Protein AF-A0A6A2YI32-F1 (afdb_monomer)

Structure (mmCIF, N/CA/C/O backbone):
data_AF-A0A6A2YI32-F1
#
_entry.id   AF-A0A6A2YI32-F1
#
loop_
_atom_site.group_PDB
_atom_site.id
_atom_site.type_symbol
_atom_site.label_atom_id
_atom_site.label_alt_id
_atom_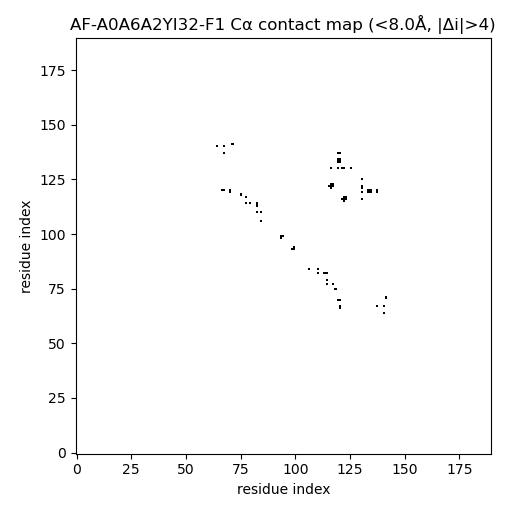site.label_comp_id
_atom_site.label_asym_id
_atom_site.label_entity_id
_atom_site.label_seq_id
_atom_site.pdbx_PDB_ins_code
_atom_site.Cartn_x
_atom_site.Cartn_y
_atom_site.Cartn_z
_atom_site.occupancy
_atom_site.B_iso_or_equiv
_atom_site.auth_seq_id
_atom_site.auth_comp_id
_atom_site.auth_asym_id
_atom_site.auth_atom_id
_atom_site.pdbx_PDB_model_num
ATOM 1 N N . MET A 1 1 ? 54.422 -16.683 -9.036 1.00 56.22 1 MET A N 1
ATOM 2 C CA . MET A 1 1 ? 55.099 -15.372 -9.139 1.00 56.22 1 MET A CA 1
ATOM 3 C C . MET A 1 1 ? 54.661 -14.543 -10.350 1.00 56.22 1 MET A C 1
ATOM 5 O O . MET A 1 1 ? 55.147 -13.435 -10.493 1.00 56.22 1 MET A O 1
ATOM 9 N N . GLU A 1 2 ? 53.727 -15.011 -11.189 1.00 58.84 2 GLU A N 1
ATOM 10 C CA . GLU A 1 2 ? 53.345 -14.298 -12.427 1.00 58.84 2 GLU A CA 1
ATOM 11 C C . GLU A 1 2 ? 51.944 -13.648 -12.371 1.00 58.84 2 GLU A C 1
ATOM 13 O O . GLU A 1 2 ? 51.594 -12.831 -13.210 1.00 58.84 2 GLU A O 1
ATOM 18 N N . VAL A 1 3 ? 51.151 -13.938 -11.332 1.00 54.75 3 VAL A N 1
ATOM 19 C CA . VAL A 1 3 ? 49.800 -13.368 -11.135 1.00 54.75 3 VAL A CA 1
ATOM 20 C C . VAL A 1 3 ? 49.768 -12.083 -10.296 1.00 54.75 3 VAL A C 1
ATOM 22 O O . VAL A 1 3 ? 48.735 -11.423 -10.246 1.00 54.75 3 VAL A O 1
ATOM 25 N N . GLU A 1 4 ? 50.882 -11.691 -9.668 1.00 57.25 4 GLU A N 1
ATOM 26 C CA . GLU A 1 4 ? 50.972 -10.426 -8.913 1.00 57.25 4 GLU A CA 1
ATOM 27 C C . GLU A 1 4 ? 51.363 -9.225 -9.783 1.00 57.25 4 GLU A C 1
ATOM 29 O O . GLU A 1 4 ? 50.924 -8.115 -9.500 1.00 57.25 4 GLU A O 1
ATOM 34 N N . GLN A 1 5 ? 52.084 -9.427 -10.891 1.00 53.62 5 GLN A N 1
ATOM 35 C CA . GLN A 1 5 ? 52.457 -8.319 -11.788 1.00 53.62 5 GLN A CA 1
ATOM 36 C C . GLN A 1 5 ? 51.296 -7.834 -12.672 1.00 53.62 5 GLN A C 1
ATOM 38 O O . GLN A 1 5 ? 51.286 -6.694 -13.125 1.00 53.62 5 GLN A O 1
ATOM 43 N N . LEU A 1 6 ? 50.271 -8.667 -12.876 1.00 55.28 6 LEU A N 1
ATOM 44 C CA . LEU A 1 6 ? 49.073 -8.298 -13.637 1.00 55.28 6 LEU A CA 1
ATOM 45 C C . LEU A 1 6 ? 48.063 -7.466 -12.834 1.00 55.28 6 LEU A C 1
ATOM 47 O O . LEU A 1 6 ? 47.145 -6.917 -13.433 1.00 55.28 6 LEU A O 1
ATOM 51 N N . LYS A 1 7 ? 48.223 -7.348 -11.507 1.00 57.25 7 LYS A N 1
ATOM 52 C CA . LYS A 1 7 ? 47.389 -6.459 -10.681 1.00 57.25 7 LYS A CA 1
ATOM 53 C C . LYS A 1 7 ? 47.983 -5.058 -10.547 1.00 57.25 7 LYS A C 1
ATOM 55 O O . LYS A 1 7 ? 47.222 -4.097 -10.621 1.00 57.25 7 LYS A O 1
ATOM 60 N N . SER A 1 8 ? 49.311 -4.929 -10.458 1.00 56.00 8 SER A N 1
ATOM 61 C CA . SER A 1 8 ? 49.962 -3.614 -10.353 1.00 56.00 8 SER A CA 1
ATOM 62 C C . SER A 1 8 ? 49.806 -2.780 -11.630 1.00 56.00 8 SER A C 1
ATOM 64 O O . SER A 1 8 ? 49.550 -1.586 -11.553 1.00 56.00 8 SER A O 1
ATOM 66 N N . ALA A 1 9 ? 49.837 -3.412 -12.811 1.00 56.31 9 ALA A N 1
ATOM 67 C CA . ALA A 1 9 ? 49.659 -2.715 -14.089 1.00 56.31 9 ALA A CA 1
ATOM 68 C C . ALA A 1 9 ? 48.246 -2.124 -14.292 1.00 56.31 9 ALA A C 1
ATOM 70 O O . ALA A 1 9 ? 48.071 -1.203 -15.088 1.00 56.31 9 ALA A O 1
ATOM 71 N N . THR A 1 10 ? 47.236 -2.643 -13.586 1.00 59.28 10 THR A N 1
ATOM 72 C CA . THR A 1 10 ? 45.864 -2.107 -13.613 1.00 59.28 10 THR A CA 1
ATOM 73 C C . THR A 1 10 ? 45.608 -1.028 -12.568 1.00 59.28 10 THR A C 1
ATOM 75 O O . THR A 1 10 ? 44.698 -0.224 -12.755 1.00 59.28 10 THR A O 1
ATOM 78 N N . GLU A 1 11 ? 46.386 -0.988 -11.490 1.00 58.06 11 GLU A N 1
ATOM 79 C CA . GLU A 1 11 ? 46.197 -0.014 -10.411 1.00 58.06 11 GLU A CA 1
ATOM 80 C C . GLU A 1 11 ? 46.882 1.320 -10.752 1.00 58.06 11 GLU A C 1
ATOM 82 O O . GLU A 1 11 ? 46.263 2.375 -10.611 1.00 58.06 11 GLU A O 1
ATOM 87 N N . ASP A 1 12 ? 48.050 1.269 -11.404 1.00 54.28 12 ASP A N 1
ATOM 88 C CA . ASP A 1 12 ? 48.752 2.459 -11.917 1.00 54.28 12 ASP A CA 1
ATOM 89 C C . ASP A 1 12 ? 47.993 3.181 -13.052 1.00 54.28 12 ASP A C 1
ATOM 91 O O . ASP A 1 12 ? 48.245 4.353 -13.333 1.00 54.28 12 ASP A O 1
ATOM 95 N N . GLN A 1 13 ? 47.027 2.523 -13.709 1.00 53.75 13 GLN A N 1
ATOM 96 C CA . GLN A 1 13 ? 46.178 3.168 -14.723 1.00 53.75 13 GLN A CA 1
ATOM 97 C C . GLN A 1 13 ? 44.938 3.865 -14.146 1.00 53.75 13 GLN A C 1
ATOM 99 O O . GLN A 1 13 ? 44.293 4.626 -14.870 1.00 53.75 13 GLN A O 1
ATOM 104 N N . MET A 1 14 ? 44.598 3.658 -12.868 1.00 53.66 14 MET A N 1
ATOM 105 C CA . MET A 1 14 ? 43.406 4.269 -12.265 1.00 53.66 14 MET A CA 1
ATOM 106 C C . MET A 1 14 ? 43.697 5.581 -11.516 1.00 53.66 14 MET A C 1
ATOM 108 O O . MET A 1 14 ? 42.756 6.286 -11.154 1.00 53.66 14 MET A O 1
ATOM 112 N N . GLU A 1 15 ? 44.971 5.954 -11.341 1.00 55.34 15 GLU A N 1
ATOM 113 C CA . GLU A 1 15 ? 45.367 7.175 -10.619 1.00 55.34 15 GLU A CA 1
ATOM 114 C C . GLU A 1 15 ? 45.600 8.406 -11.528 1.00 55.34 15 GLU A C 1
ATOM 116 O O . GLU A 1 15 ? 45.671 9.531 -11.046 1.00 55.34 15 GLU A O 1
ATOM 121 N N . MET A 1 16 ? 45.622 8.253 -12.861 1.00 51.56 16 MET A N 1
ATOM 122 C CA . MET A 1 16 ? 45.878 9.365 -13.803 1.00 51.56 16 MET A CA 1
ATOM 123 C C . MET A 1 16 ? 44.635 10.146 -14.290 1.00 51.56 16 MET A C 1
ATOM 125 O O . MET A 1 16 ? 44.738 10.931 -15.230 1.00 51.56 16 MET A O 1
ATOM 129 N N . LEU A 1 17 ? 43.456 9.981 -13.675 1.00 52.97 17 LEU A N 1
ATOM 130 C CA . LEU A 1 17 ? 42.240 10.739 -14.048 1.00 52.97 17 LEU A CA 1
ATOM 131 C C . LEU A 1 17 ? 41.687 11.661 -12.950 1.00 52.97 17 LEU A C 1
ATOM 133 O O . LEU A 1 17 ? 40.571 12.165 -13.074 1.00 52.97 17 LEU A O 1
ATOM 137 N N . ALA A 1 18 ? 42.461 11.929 -11.901 1.00 57.31 18 ALA A N 1
ATOM 138 C CA . ALA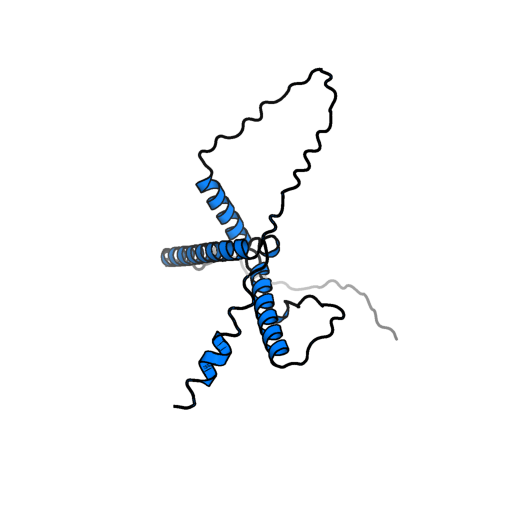 A 1 18 ? 42.038 12.777 -10.792 1.00 57.31 18 ALA A CA 1
ATOM 139 C C . ALA A 1 18 ? 42.806 14.104 -10.732 1.00 57.31 18 ALA A C 1
ATOM 141 O O . ALA A 1 18 ? 43.311 14.454 -9.675 1.00 57.31 18 ALA A O 1
ATOM 142 N N . ASP A 1 19 ? 42.886 14.861 -11.832 1.00 52.84 19 ASP A N 1
ATOM 143 C CA . ASP A 1 19 ? 43.276 16.270 -11.707 1.00 52.84 19 ASP A CA 1
ATOM 144 C C . ASP A 1 19 ? 42.812 17.145 -12.880 1.00 52.84 19 ASP A C 1
ATOM 146 O O . ASP A 1 19 ? 43.546 17.372 -13.833 1.00 52.84 19 ASP A O 1
ATOM 150 N N . HIS A 1 20 ? 41.578 17.658 -12.811 1.00 54.66 20 HIS A N 1
ATOM 151 C CA . HIS A 1 20 ? 41.190 18.916 -13.459 1.00 54.66 20 HIS A CA 1
ATOM 152 C C . HIS A 1 20 ? 40.055 19.600 -12.678 1.00 54.66 20 HIS A C 1
ATOM 154 O O . HIS A 1 20 ? 38.881 19.266 -12.797 1.00 54.66 20 HIS A O 1
ATOM 160 N N . ALA A 1 21 ? 40.472 20.590 -11.887 1.00 46.00 21 ALA A N 1
ATOM 161 C CA . ALA A 1 21 ? 39.882 21.923 -11.770 1.00 46.00 21 ALA A CA 1
ATOM 162 C C . ALA A 1 21 ? 38.377 22.061 -11.443 1.00 46.00 21 ALA A C 1
ATOM 164 O O . ALA A 1 21 ? 37.500 22.027 -12.299 1.00 46.00 21 ALA A O 1
ATOM 165 N N . SER A 1 22 ? 38.128 22.400 -10.173 1.00 48.78 22 SER A N 1
ATOM 166 C CA . SER A 1 22 ? 37.404 23.607 -9.736 1.00 48.78 22 SER A CA 1
ATOM 167 C C . SER A 1 22 ? 36.549 24.330 -10.792 1.00 48.78 22 SER A C 1
ATOM 169 O O . SER A 1 22 ? 37.063 25.048 -11.650 1.00 48.78 22 SER A O 1
ATOM 171 N N . SER A 1 23 ? 35.224 24.254 -10.658 1.00 50.31 23 SER A N 1
ATOM 172 C CA . SER A 1 23 ? 34.325 25.355 -11.031 1.00 50.31 23 SER A CA 1
ATOM 173 C C . SER A 1 23 ? 33.067 25.299 -10.164 1.00 50.31 23 SER A C 1
ATOM 175 O O . SER A 1 23 ? 32.208 24.434 -10.326 1.00 50.31 23 SER A O 1
ATOM 177 N N . SER A 1 24 ? 32.970 26.218 -9.212 1.00 47.34 24 SER A N 1
ATOM 178 C CA . SER A 1 24 ? 31.783 26.458 -8.394 1.00 47.34 24 SER A CA 1
ATOM 179 C C . SER A 1 24 ? 30.594 26.896 -9.265 1.00 47.34 24 SER A C 1
ATOM 181 O O . SER A 1 24 ? 30.775 27.773 -10.111 1.00 47.34 24 SER A O 1
ATOM 183 N N . PRO A 1 25 ? 29.362 26.409 -9.038 1.00 56.56 25 PRO A N 1
ATOM 184 C CA . PRO A 1 25 ? 28.181 27.080 -9.557 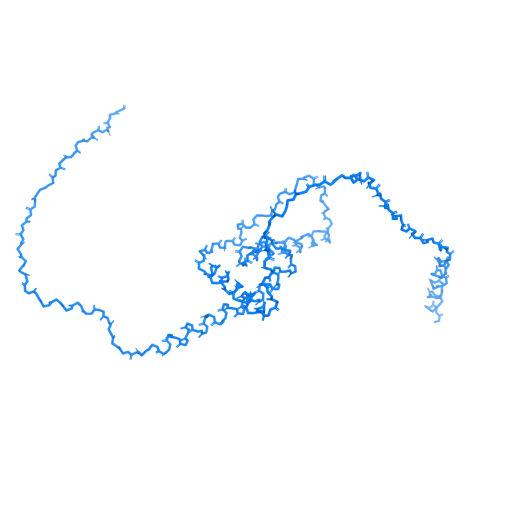1.00 56.56 25 PRO A CA 1
ATOM 185 C C . PRO A 1 25 ? 27.854 28.276 -8.653 1.00 56.56 25 PRO A C 1
ATOM 187 O O . PRO A 1 25 ? 27.371 28.121 -7.531 1.00 56.56 25 PRO A O 1
ATOM 190 N N . THR A 1 26 ? 28.132 29.487 -9.135 1.00 52.38 26 THR A N 1
ATOM 191 C CA . THR A 1 26 ? 27.584 30.718 -8.563 1.00 52.38 26 THR A CA 1
ATOM 192 C C . THR A 1 26 ? 26.067 30.727 -8.731 1.00 52.38 26 THR A C 1
ATOM 194 O O . THR A 1 26 ? 25.515 30.599 -9.823 1.00 52.38 26 THR A O 1
ATOM 197 N N . SER A 1 27 ? 25.382 30.879 -7.605 1.00 48.53 27 SER A N 1
ATOM 198 C CA . SER A 1 27 ? 23.956 31.146 -7.499 1.00 48.53 27 SER A CA 1
ATOM 199 C C . SER A 1 27 ? 23.619 32.503 -8.124 1.00 48.53 27 SER A C 1
ATOM 201 O O . SER A 1 27 ? 23.919 33.543 -7.537 1.00 48.53 27 SER A O 1
ATOM 203 N N . ASN A 1 28 ? 22.952 32.510 -9.279 1.00 45.44 28 ASN A N 1
ATOM 204 C CA . ASN A 1 28 ? 22.288 33.711 -9.781 1.00 45.44 28 ASN A CA 1
ATOM 205 C C . ASN A 1 28 ? 20.967 33.900 -9.025 1.00 45.44 28 ASN A C 1
ATOM 207 O O . ASN A 1 28 ? 19.937 33.318 -9.360 1.00 45.44 28 ASN A O 1
ATOM 211 N N . SER A 1 29 ? 21.034 34.716 -7.974 1.00 45.50 29 SER A N 1
ATOM 212 C CA . SER A 1 29 ? 19.877 35.286 -7.294 1.00 45.50 29 SER A CA 1
ATOM 213 C C . SER A 1 29 ? 19.284 36.384 -8.178 1.00 45.50 29 SER A C 1
ATOM 215 O O . SER A 1 29 ? 19.834 37.478 -8.286 1.00 45.50 29 SER A O 1
ATOM 217 N N . ILE A 1 30 ? 18.176 36.081 -8.850 1.00 47.47 30 ILE A N 1
ATOM 218 C CA . ILE A 1 30 ? 17.368 37.075 -9.559 1.00 47.47 30 ILE A CA 1
ATOM 219 C C . ILE A 1 30 ? 16.437 37.713 -8.522 1.00 47.47 30 ILE A C 1
ATOM 221 O O . ILE A 1 30 ? 15.284 37.317 -8.372 1.00 47.47 30 ILE A O 1
ATOM 225 N N . ASN A 1 31 ? 16.941 38.691 -7.771 1.00 40.34 31 ASN A N 1
ATOM 226 C CA . ASN A 1 31 ? 16.073 39.623 -7.055 1.00 40.34 31 ASN A CA 1
ATOM 227 C C . ASN A 1 31 ? 15.549 40.640 -8.071 1.00 40.34 31 ASN A C 1
ATOM 229 O O . ASN A 1 31 ? 16.131 41.700 -8.282 1.00 40.34 31 ASN A O 1
ATOM 233 N N . ALA A 1 32 ? 14.449 40.286 -8.731 1.00 42.09 32 ALA A N 1
ATOM 234 C CA . ALA A 1 32 ? 13.603 41.257 -9.400 1.00 42.09 32 ALA A CA 1
ATOM 235 C C . ALA A 1 32 ? 12.815 42.011 -8.320 1.00 42.09 32 ALA A C 1
ATOM 237 O O . ALA A 1 32 ? 11.875 41.478 -7.737 1.00 42.09 32 ALA A O 1
ATOM 238 N N . THR A 1 33 ? 13.215 43.243 -8.032 1.00 53.28 33 THR A N 1
ATOM 239 C CA . THR A 1 33 ? 12.393 44.233 -7.334 1.00 53.28 33 THR A CA 1
ATOM 240 C C . THR A 1 33 ? 11.380 44.803 -8.327 1.00 53.28 33 THR A C 1
ATOM 242 O O . THR A 1 33 ? 11.788 45.508 -9.252 1.00 53.28 33 THR A O 1
ATOM 245 N N . PRO A 1 34 ? 10.063 44.578 -8.178 1.00 50.75 34 PRO A N 1
ATOM 246 C CA . PRO A 1 34 ? 9.100 45.483 -8.767 1.00 50.75 34 PRO A CA 1
ATOM 247 C C . PRO A 1 34 ? 8.989 46.699 -7.845 1.00 50.75 34 PRO A C 1
ATOM 249 O O . PRO A 1 34 ? 8.614 46.604 -6.677 1.00 50.75 34 PRO A O 1
ATOM 252 N N . HIS A 1 35 ? 9.354 47.851 -8.389 1.00 49.28 35 HIS A N 1
ATOM 253 C CA . HIS A 1 35 ? 9.094 49.159 -7.814 1.00 49.28 35 HIS A CA 1
ATOM 254 C C . HIS A 1 35 ? 7.569 49.371 -7.827 1.00 49.28 35 HIS A C 1
ATOM 256 O O . HIS A 1 35 ? 7.002 49.742 -8.853 1.00 49.28 35 HIS A O 1
ATOM 262 N N . PHE A 1 36 ? 6.880 49.059 -6.726 1.00 45.41 36 PHE A N 1
ATOM 263 C CA . PHE A 1 36 ? 5.461 49.375 -6.576 1.00 45.41 36 PHE A CA 1
ATOM 264 C C . PHE A 1 36 ? 5.328 50.721 -5.870 1.00 45.41 36 PHE A C 1
ATOM 266 O O . PHE A 1 36 ? 5.824 50.922 -4.765 1.00 45.41 36 PHE A O 1
ATOM 273 N N . V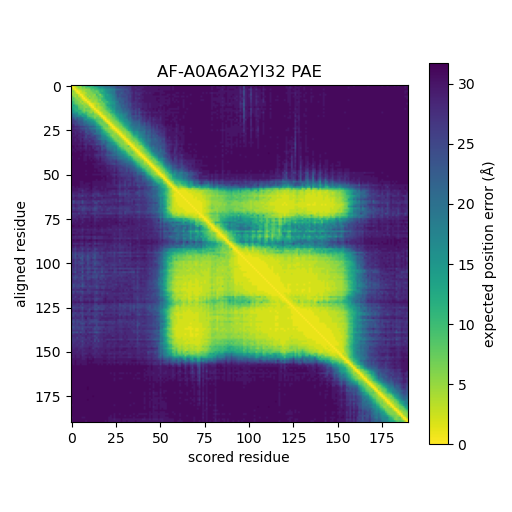AL A 1 37 ? 4.702 51.646 -6.587 1.00 51.59 37 VAL A N 1
ATOM 274 C CA . VAL A 1 37 ? 4.397 53.010 -6.177 1.00 51.59 37 VAL A CA 1
ATOM 275 C C . VAL A 1 37 ? 3.458 52.969 -4.973 1.00 51.59 37 VAL A C 1
ATOM 277 O O . VAL A 1 37 ? 2.393 52.358 -5.021 1.00 51.59 37 VAL A O 1
ATOM 280 N N . GLU A 1 38 ? 3.867 53.624 -3.895 1.00 42.84 38 GLU A N 1
ATOM 281 C CA . GLU A 1 38 ? 3.036 53.889 -2.730 1.00 42.84 38 GLU A CA 1
ATOM 282 C C . GLU A 1 38 ? 1.928 54.881 -3.110 1.00 42.84 38 GLU A C 1
ATOM 284 O O . GLU A 1 38 ? 2.202 55.959 -3.636 1.00 42.84 38 GLU A O 1
ATOM 289 N N . ASN A 1 39 ? 0.672 54.522 -2.842 1.00 42.03 39 ASN A N 1
ATOM 290 C CA . ASN A 1 39 ? -0.385 55.504 -2.638 1.00 42.03 39 ASN A CA 1
ATOM 291 C C . ASN A 1 39 ? -1.361 54.983 -1.567 1.00 42.03 39 ASN A C 1
ATOM 293 O O . ASN A 1 39 ? -1.711 53.798 -1.591 1.00 42.03 39 ASN A O 1
ATOM 297 N N . PRO A 1 40 ? -1.780 55.826 -0.606 1.00 59.19 40 PRO A N 1
ATOM 298 C CA . PRO A 1 40 ? -2.562 55.402 0.547 1.00 59.19 40 PRO A CA 1
ATOM 299 C C . PRO A 1 40 ? -4.054 55.326 0.194 1.00 59.19 40 PRO A C 1
ATOM 301 O O . PRO A 1 40 ? -4.492 55.953 -0.770 1.00 59.19 40 PRO A O 1
ATOM 304 N N . THR A 1 41 ? -4.846 54.601 0.995 1.00 43.19 41 THR A N 1
ATOM 305 C CA . THR A 1 41 ? -6.052 55.074 1.729 1.00 43.19 41 THR A CA 1
ATOM 306 C C . THR A 1 41 ? -6.998 53.891 2.047 1.00 43.19 41 THR A C 1
ATOM 308 O O . THR A 1 41 ? -7.389 53.141 1.163 1.00 43.19 41 THR A O 1
ATOM 311 N N . VAL A 1 42 ? -7.377 53.804 3.332 1.00 50.16 42 VAL A N 1
ATOM 312 C CA . VAL A 1 42 ? -8.583 53.218 3.975 1.00 50.16 42 VAL A CA 1
ATOM 313 C C . VAL A 1 42 ? -9.063 51.786 3.689 1.00 50.16 42 VAL A C 1
ATOM 315 O O . VAL A 1 42 ? -9.507 51.446 2.601 1.00 50.16 42 VAL A O 1
ATOM 318 N N . GLY A 1 43 ? -9.195 51.017 4.781 1.00 39.78 43 GLY A N 1
ATOM 319 C CA . GLY A 1 43 ? -10.196 49.951 4.891 1.00 39.78 43 GLY A CA 1
ATOM 320 C C . GLY A 1 43 ? -9.803 48.787 5.799 1.00 39.78 43 GLY A C 1
ATOM 321 O O . GLY A 1 43 ? -9.395 47.741 5.313 1.00 39.78 43 GLY A O 1
ATOM 322 N N . SER A 1 44 ? -9.969 48.940 7.115 1.00 50.12 44 SER A N 1
ATOM 323 C CA . SER A 1 44 ? -10.123 47.791 8.025 1.00 50.12 44 SER A CA 1
ATOM 324 C C . SER A 1 44 ? -11.489 47.144 7.750 1.00 50.12 44 SER A C 1
ATOM 326 O O . SER A 1 44 ? -12.460 47.886 7.570 1.00 50.12 44 SER A O 1
ATOM 328 N N . PRO A 1 45 ? -11.606 45.804 7.694 1.00 50.94 45 PRO A N 1
ATOM 329 C CA . PRO A 1 45 ? -12.163 45.123 8.864 1.00 50.94 45 PRO A CA 1
ATOM 330 C C . PRO A 1 45 ? -11.646 43.688 9.084 1.00 50.94 45 PRO A C 1
ATOM 332 O O . PRO A 1 45 ? -11.272 42.974 8.158 1.00 50.94 45 PRO A O 1
ATOM 335 N N . GLY A 1 46 ? -11.777 43.220 10.327 1.00 40.44 46 GLY A N 1
ATOM 336 C CA . GLY A 1 46 ? -11.986 41.799 10.610 1.00 40.44 46 GLY A CA 1
ATOM 337 C C . GLY A 1 46 ? -10.809 41.094 11.268 1.00 40.44 46 GLY A C 1
ATOM 338 O O . GLY A 1 46 ? -9.929 40.550 10.609 1.00 40.44 46 GLY A O 1
ATOM 339 N N . ALA A 1 47 ? -10.844 41.041 12.597 1.00 51.53 47 ALA A N 1
ATOM 340 C CA . ALA A 1 47 ? -10.005 40.176 13.406 1.00 51.53 47 ALA A CA 1
ATOM 341 C C . ALA A 1 47 ? -10.174 38.701 12.988 1.00 51.53 47 ALA A C 1
ATOM 343 O O . ALA A 1 47 ? -11.130 38.037 13.386 1.00 51.53 47 ALA A O 1
ATOM 344 N N . SER A 1 48 ? -9.227 38.164 12.217 1.00 50.38 48 SER A N 1
ATOM 345 C CA . SER A 1 48 ? -9.055 36.716 12.098 1.00 50.38 48 SER A CA 1
ATOM 346 C C . SER A 1 48 ? -8.331 36.237 13.350 1.00 50.38 48 SER A C 1
ATOM 348 O O . SER A 1 48 ? -7.102 36.234 13.422 1.00 50.38 48 SER A O 1
ATOM 350 N N . ALA A 1 49 ? -9.114 35.870 14.363 1.00 48.94 49 ALA A N 1
ATOM 351 C CA . ALA A 1 49 ? -8.642 35.119 15.511 1.00 48.94 49 ALA A CA 1
ATOM 352 C C . ALA A 1 49 ? -8.034 33.800 15.012 1.00 48.94 49 ALA A C 1
ATOM 354 O O . ALA A 1 49 ? -8.746 32.845 14.713 1.00 48.94 49 ALA A O 1
ATOM 355 N N . TYR A 1 50 ? -6.709 33.750 14.889 1.00 48.03 50 TYR A N 1
ATOM 356 C CA . TYR A 1 50 ? -5.997 32.494 14.706 1.00 48.03 50 TYR A CA 1
ATOM 357 C C . TYR A 1 50 ? -6.255 31.636 15.954 1.00 48.03 50 TYR A C 1
ATOM 359 O O . TYR A 1 50 ? -5.871 32.056 17.050 1.00 48.03 50 TYR A O 1
ATOM 367 N N . PRO A 1 51 ? -6.898 30.457 15.853 1.00 56.44 51 PRO A N 1
ATOM 368 C CA . PRO A 1 51 ? -7.025 29.590 17.008 1.00 56.44 51 PRO A CA 1
ATOM 369 C C . PRO A 1 51 ? -5.626 29.128 17.422 1.00 56.44 51 PRO A C 1
ATOM 371 O O . PRO A 1 51 ? -4.837 28.586 16.639 1.00 56.44 51 PRO A O 1
ATOM 374 N N . THR A 1 52 ? -5.317 29.421 18.678 1.00 49.62 52 THR A N 1
ATOM 375 C CA . THR A 1 52 ? -4.039 29.190 19.332 1.00 49.62 52 THR A CA 1
ATOM 376 C C . THR A 1 52 ? -3.684 27.699 19.374 1.00 49.62 52 THR A C 1
ATOM 378 O O . THR A 1 52 ? -4.510 26.788 19.330 1.00 49.62 52 THR A O 1
ATOM 381 N N . SER A 1 53 ? -2.380 27.445 19.371 1.00 55.00 53 SER A N 1
ATOM 382 C CA . SER A 1 53 ? -1.733 26.212 18.927 1.00 55.00 53 SER A CA 1
ATOM 383 C C . SER A 1 53 ? -1.639 25.081 19.972 1.00 55.00 53 SER A C 1
ATOM 385 O O . SER A 1 53 ? -0.603 24.421 20.047 1.00 55.00 53 SER A O 1
ATOM 387 N N . SER A 1 54 ? -2.677 24.798 20.762 1.00 50.62 54 SER A N 1
ATOM 388 C CA . SER A 1 54 ? -2.562 23.836 21.884 1.00 50.62 54 SER A CA 1
ATOM 389 C C . SER A 1 54 ? -3.339 22.511 21.753 1.00 50.62 54 SER A C 1
ATOM 391 O O . SER A 1 54 ? -3.187 21.648 22.612 1.00 50.62 54 SER A O 1
ATOM 393 N N . GLY A 1 55 ? -4.089 22.265 20.666 1.00 55.69 55 GLY A N 1
ATOM 394 C CA . GLY A 1 55 ? -4.897 21.031 20.488 1.00 55.69 55 GLY A CA 1
ATOM 395 C C . GLY A 1 55 ? -4.474 20.056 19.370 1.00 55.69 55 GLY A C 1
ATOM 396 O O . GLY A 1 55 ? -5.108 19.020 19.173 1.00 55.69 55 GLY A O 1
ATOM 397 N N . LYS A 1 56 ? -3.413 20.365 18.611 1.00 58.06 56 LYS A N 1
ATOM 398 C CA . LYS A 1 56 ? -3.180 19.816 17.252 1.00 58.06 56 LYS A CA 1
ATOM 399 C C . LYS A 1 56 ? -2.859 18.315 17.161 1.00 58.06 56 LYS A C 1
ATOM 401 O O . LYS A 1 56 ? -3.015 17.713 16.103 1.00 58.06 56 LYS A O 1
ATOM 406 N N . LYS A 1 57 ? -2.425 17.687 18.255 1.00 63.06 57 LYS A N 1
ATOM 407 C CA . LYS A 1 57 ? -2.031 16.263 18.267 1.00 63.06 57 LYS A CA 1
ATOM 408 C C . LYS A 1 57 ? -3.253 15.350 18.169 1.00 63.06 57 LYS A C 1
ATOM 410 O O . LYS A 1 57 ? -3.284 14.404 17.387 1.00 63.06 57 LYS A O 1
ATOM 415 N N . ASN A 1 58 ? -4.284 15.693 18.937 1.00 73.12 58 ASN A N 1
ATOM 416 C CA . ASN A 1 58 ? -5.513 14.917 19.011 1.00 73.12 58 ASN A CA 1
ATOM 417 C C . ASN A 1 58 ? -6.374 15.166 17.771 1.00 73.12 58 ASN A C 1
ATOM 419 O O . ASN A 1 58 ? -7.028 14.247 17.297 1.00 73.12 58 ASN A O 1
ATOM 423 N N . SER A 1 59 ? -6.332 16.377 17.203 1.00 84.88 59 SER A N 1
ATO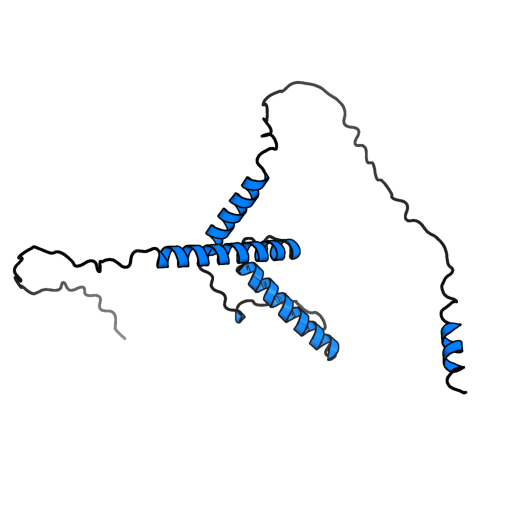M 424 C CA . SER A 1 59 ? -7.136 16.723 16.028 1.00 84.88 59 SER A CA 1
ATOM 425 C C . SER A 1 59 ? -6.729 15.935 14.783 1.00 84.88 59 SER A C 1
ATOM 427 O O . SER A 1 59 ? -7.593 15.473 14.045 1.00 84.88 59 SER A O 1
ATOM 429 N N . VAL A 1 60 ? -5.426 15.737 14.558 1.00 86.00 60 VAL A N 1
ATOM 430 C CA . VAL A 1 60 ? -4.934 14.962 13.408 1.00 86.00 60 VAL A CA 1
ATOM 431 C C . VAL A 1 60 ? -5.231 13.476 13.588 1.00 86.00 60 VAL A C 1
ATOM 433 O O . VAL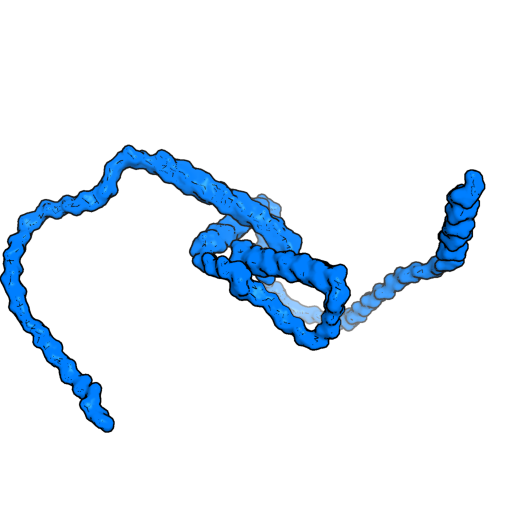 A 1 60 ? -5.676 12.829 12.644 1.00 86.00 60 VAL A O 1
ATOM 436 N N . ALA A 1 61 ? -5.044 12.936 14.796 1.00 89.75 61 ALA A N 1
ATOM 437 C CA . ALA A 1 61 ? -5.395 11.550 15.098 1.00 89.75 61 ALA A CA 1
ATOM 438 C C . ALA A 1 61 ? -6.906 11.294 14.946 1.00 89.75 61 ALA A C 1
ATOM 440 O O . ALA A 1 61 ? -7.297 10.328 14.297 1.00 89.75 61 ALA A O 1
ATOM 441 N N . ALA A 1 62 ? -7.747 12.197 15.456 1.00 91.38 62 ALA A N 1
ATOM 442 C CA . ALA A 1 62 ? -9.200 12.105 15.334 1.00 91.38 62 ALA A CA 1
ATOM 443 C C . ALA A 1 62 ? -9.669 12.211 13.874 1.00 91.38 62 ALA A C 1
ATOM 445 O O . ALA A 1 62 ? -10.541 11.460 13.440 1.00 91.38 62 ALA A O 1
ATOM 446 N N . MET A 1 63 ? -9.066 13.108 13.088 1.00 92.25 63 MET A N 1
ATOM 447 C CA . MET A 1 63 ? -9.356 13.229 11.659 1.00 92.25 63 MET A CA 1
ATOM 448 C C . MET A 1 63 ? -8.942 11.968 10.891 1.00 92.25 63 MET A C 1
ATOM 450 O O . MET A 1 63 ? -9.716 11.467 10.077 1.00 92.25 63 MET A O 1
ATOM 454 N N . ARG A 1 64 ? -7.752 11.423 11.177 1.00 92.81 64 ARG A N 1
ATOM 455 C CA . ARG A 1 64 ? -7.287 10.151 10.601 1.00 92.81 64 ARG A CA 1
ATOM 456 C C . ARG A 1 64 ? -8.263 9.026 10.917 1.00 92.81 64 ARG A C 1
ATOM 458 O O . ARG A 1 64 ? -8.682 8.310 10.015 1.00 92.81 64 ARG A O 1
ATOM 465 N N . GLU A 1 65 ? -8.677 8.909 12.174 1.00 93.81 65 GLU A N 1
ATOM 466 C CA . GLU A 1 65 ? -9.627 7.886 12.600 1.00 93.81 65 GLU A CA 1
ATOM 467 C C . GLU A 1 65 ? -10.985 8.019 11.896 1.00 93.81 65 GLU A C 1
ATOM 469 O O . GLU A 1 65 ? -11.548 7.018 11.449 1.00 93.81 65 GLU A O 1
ATOM 474 N N . MET A 1 66 ? -11.491 9.245 11.726 1.00 94.25 66 MET A N 1
ATOM 475 C CA . MET A 1 66 ? -12.713 9.503 10.960 1.00 94.25 66 MET A CA 1
ATOM 476 C C . MET A 1 66 ? -12.583 9.006 9.515 1.00 94.25 66 MET A C 1
ATOM 478 O O . MET A 1 66 ? -13.431 8.241 9.053 1.00 94.25 66 MET A O 1
ATOM 482 N N . ILE A 1 67 ? -11.505 9.384 8.821 1.00 94.50 67 ILE A N 1
ATOM 483 C CA . ILE A 1 67 ? -11.243 8.954 7.440 1.00 94.50 67 ILE A CA 1
ATOM 484 C C . ILE A 1 67 ? -11.144 7.425 7.364 1.00 94.50 67 ILE A C 1
ATOM 486 O O . ILE A 1 67 ? -11.697 6.809 6.453 1.00 94.50 67 ILE A O 1
ATOM 490 N N . PHE A 1 68 ? -10.475 6.796 8.330 1.00 96.19 68 PHE A N 1
ATOM 491 C CA . PHE A 1 68 ? -10.289 5.348 8.359 1.00 96.19 68 PHE A CA 1
ATOM 492 C C . PHE A 1 68 ? -11.603 4.595 8.578 1.00 96.19 68 PHE A C 1
ATOM 494 O O . PHE A 1 68 ? -11.851 3.601 7.893 1.00 96.19 68 PHE A O 1
ATOM 501 N N . ARG A 1 69 ? -12.476 5.080 9.472 1.00 94.62 69 ARG A N 1
ATOM 502 C CA . ARG A 1 69 ? -13.829 4.525 9.644 1.00 94.62 69 ARG A CA 1
ATOM 503 C C . ARG A 1 69 ? -14.645 4.650 8.364 1.00 94.62 69 ARG A C 1
ATOM 505 O O . ARG A 1 69 ? -15.262 3.674 7.953 1.00 94.62 69 ARG A O 1
ATOM 512 N N . MET A 1 70 ? -14.616 5.817 7.717 1.00 92.94 70 MET A N 1
ATOM 513 C CA . MET A 1 70 ? -15.323 6.024 6.450 1.00 92.94 70 MET A CA 1
ATOM 514 C C . MET A 1 70 ? -14.839 5.054 5.371 1.00 92.94 70 MET A C 1
ATOM 516 O O . MET A 1 70 ? -15.666 4.420 4.722 1.00 92.94 70 MET A O 1
ATOM 520 N N . ALA A 1 71 ? -13.520 4.906 5.216 1.00 91.81 71 ALA A N 1
ATOM 521 C CA . ALA A 1 71 ? -12.916 3.996 4.246 1.00 91.81 71 ALA A CA 1
ATOM 522 C C . ALA A 1 71 ? -13.275 2.527 4.520 1.00 91.81 71 ALA A C 1
ATOM 524 O O . ALA A 1 71 ? -13.607 1.802 3.590 1.00 91.81 71 ALA A O 1
ATOM 525 N N . ALA A 1 72 ? -13.279 2.102 5.789 1.00 92.19 72 ALA A N 1
ATOM 526 C CA . ALA A 1 72 ? -13.600 0.724 6.169 1.00 92.19 72 ALA A CA 1
ATOM 527 C C . ALA A 1 72 ? -15.049 0.315 5.856 1.00 92.19 72 ALA A C 1
ATOM 529 O O . ALA A 1 72 ? -15.327 -0.871 5.718 1.00 92.19 72 ALA A O 1
ATOM 530 N N . MET A 1 73 ? -15.965 1.280 5.755 1.00 91.69 73 MET A N 1
ATOM 531 C CA . MET A 1 73 ? -17.374 1.039 5.425 1.00 91.69 73 MET A CA 1
ATOM 532 C C . MET A 1 73 ? -17.668 1.150 3.922 1.00 91.69 73 MET A C 1
ATOM 534 O O . MET A 1 73 ? -18.809 0.944 3.514 1.00 91.69 73 MET A O 1
ATOM 538 N N . GLN A 1 74 ? -16.681 1.496 3.087 1.00 85.69 74 GLN A N 1
ATOM 539 C CA . GLN A 1 74 ? -16.880 1.519 1.639 1.00 85.69 74 GLN A CA 1
ATOM 540 C C . GLN A 1 74 ? -16.823 0.093 1.071 1.00 85.69 74 GLN A C 1
ATOM 542 O O . GLN A 1 74 ? -15.902 -0.653 1.409 1.00 85.69 74 GLN A O 1
ATOM 547 N N . PRO A 1 75 ? -17.755 -0.302 0.184 1.00 83.31 75 PRO A N 1
ATOM 548 C CA . PRO A 1 75 ? -17.691 -1.596 -0.481 1.00 83.31 75 PRO A CA 1
ATOM 549 C C . PRO A 1 75 ? -16.480 -1.632 -1.417 1.00 83.31 75 PRO A C 1
ATOM 551 O O . PRO A 1 75 ? -16.402 -0.866 -2.380 1.00 83.31 75 PRO A O 1
ATOM 554 N N . ILE A 1 76 ? -15.531 -2.528 -1.144 1.00 79.19 76 ILE A N 1
ATOM 555 C CA . ILE A 1 76 ? -14.310 -2.643 -1.943 1.00 79.19 76 ILE A CA 1
ATOM 556 C C . ILE A 1 76 ? -14.398 -3.867 -2.856 1.00 79.19 76 ILE A C 1
ATOM 558 O O . ILE A 1 76 ? -14.434 -4.999 -2.384 1.00 79.19 76 ILE A O 1
ATOM 562 N N . HIS A 1 77 ? -14.388 -3.638 -4.170 1.00 72.38 77 HIS A N 1
ATOM 563 C CA . HIS A 1 77 ? -14.250 -4.690 -5.180 1.00 72.38 77 HIS A CA 1
ATOM 564 C C . HIS A 1 77 ? -12.802 -4.680 -5.680 1.00 72.38 77 HIS A C 1
ATOM 566 O O . HIS A 1 77 ? -12.409 -3.800 -6.451 1.00 72.38 77 HIS A O 1
ATOM 572 N N . ILE A 1 78 ? -11.980 -5.616 -5.194 1.00 73.00 78 ILE A N 1
ATOM 573 C CA . ILE A 1 78 ? -10.590 -5.769 -5.643 1.00 73.00 78 ILE A CA 1
ATOM 574 C C . ILE A 1 78 ? -10.483 -7.025 -6.493 1.00 73.00 78 ILE A C 1
ATOM 576 O O . ILE A 1 78 ? -10.150 -8.092 -5.989 1.00 73.00 78 ILE A O 1
ATOM 580 N N . ASP A 1 79 ? -10.679 -6.872 -7.797 1.00 73.44 79 ASP A N 1
ATOM 581 C CA . ASP A 1 79 ? -10.207 -7.877 -8.743 1.00 73.44 79 ASP A CA 1
ATOM 582 C C . ASP A 1 79 ? -8.741 -7.559 -9.069 1.00 73.44 79 ASP A C 1
ATOM 584 O O . ASP A 1 79 ? -8.485 -6.539 -9.727 1.00 73.44 79 ASP A O 1
ATOM 588 N N . PRO A 1 80 ? -7.760 -8.367 -8.617 1.00 60.38 80 PRO A N 1
ATOM 589 C CA . PRO A 1 80 ? -6.341 -8.114 -8.875 1.00 60.38 80 PRO A CA 1
ATOM 590 C C . PRO A 1 80 ? -6.024 -8.058 -10.379 1.00 60.38 80 PRO A C 1
ATOM 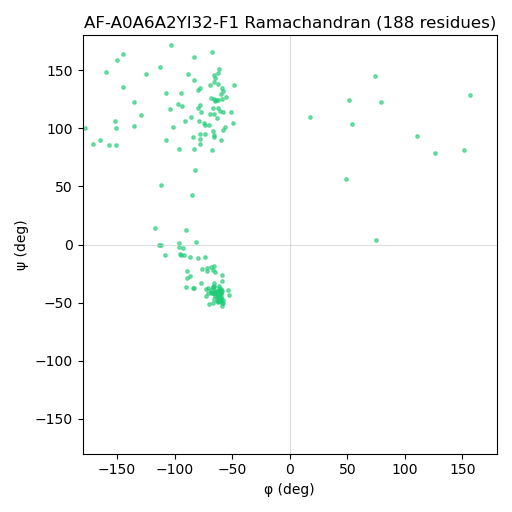592 O O . PRO A 1 80 ? -5.213 -7.236 -10.797 1.00 60.38 80 PRO A O 1
ATOM 595 N N . GLU A 1 81 ? -6.749 -8.808 -11.217 1.00 62.44 81 GLU A N 1
ATOM 596 C CA . GLU A 1 81 ? -6.628 -8.731 -12.683 1.00 62.44 81 GLU A CA 1
ATOM 597 C C . GLU A 1 81 ? -7.203 -7.443 -13.302 1.00 62.44 81 GLU A C 1
ATOM 599 O O . GLU A 1 81 ? -6.798 -7.035 -14.393 1.00 62.44 81 GLU A O 1
ATOM 604 N N . SER A 1 82 ? -8.127 -6.749 -12.627 1.00 61.72 82 SER A N 1
ATOM 605 C CA . SER A 1 82 ? -8.763 -5.537 -13.173 1.00 61.72 82 SER A CA 1
ATOM 606 C C . SER A 1 82 ? -7.839 -4.316 -13.183 1.00 61.72 82 SER A C 1
ATOM 608 O O . SER A 1 82 ? -8.169 -3.271 -13.759 1.00 61.72 82 SER A O 1
ATOM 610 N N . VAL A 1 83 ? -6.678 -4.394 -12.522 1.00 70.56 83 VAL A N 1
ATOM 611 C CA . VAL A 1 83 ? -5.773 -3.259 -12.324 1.00 70.56 83 VAL A CA 1
ATOM 612 C C . VAL A 1 83 ? -4.886 -3.053 -13.558 1.00 70.56 83 VAL A C 1
ATOM 614 O O . VAL A 1 83 ? -3.655 -3.168 -13.511 1.00 70.56 83 VAL A O 1
ATOM 617 N N . LYS A 1 84 ? -5.537 -2.725 -14.681 1.00 68.19 84 LYS A N 1
ATOM 618 C CA . LYS A 1 84 ? -4.908 -2.596 -15.998 1.00 68.19 84 LYS A CA 1
ATOM 619 C C . LYS A 1 84 ? -3.747 -1.594 -15.962 1.00 68.19 84 LYS A C 1
ATOM 621 O O . LYS A 1 84 ? -3.935 -0.451 -15.529 1.00 68.19 84 LYS A O 1
ATOM 626 N N . PRO A 1 85 ? -2.545 -1.986 -16.419 1.00 68.12 85 PRO A N 1
ATOM 627 C CA . PRO A 1 85 ? -1.436 -1.059 -16.542 1.00 68.12 85 PRO A CA 1
ATOM 628 C C . PRO A 1 85 ? -1.757 0.017 -17.595 1.00 68.12 85 PRO A C 1
ATOM 630 O O . PRO A 1 85 ? -2.371 -0.281 -18.624 1.00 68.12 85 PRO A O 1
ATOM 633 N N . PRO A 1 86 ? -1.338 1.276 -17.375 1.00 69.94 86 PRO A N 1
ATOM 634 C CA . PRO A 1 86 ? -1.517 2.333 -18.361 1.00 69.94 86 PRO A CA 1
ATOM 635 C C . PRO A 1 86 ? -0.796 1.975 -19.669 1.00 69.94 86 PRO A C 1
ATOM 637 O O . PRO A 1 86 ? 0.385 1.614 -19.677 1.00 69.94 86 PRO A O 1
ATOM 640 N N . LYS A 1 87 ? -1.516 2.072 -20.793 1.00 68.75 87 LYS A N 1
ATOM 641 C CA . LYS A 1 87 ? -1.016 1.705 -22.124 1.00 68.75 87 LYS A CA 1
ATOM 642 C C . LYS A 1 87 ? 0.038 2.719 -22.578 1.00 68.75 87 LYS A C 1
ATOM 644 O O . LYS A 1 87 ? -0.290 3.832 -22.982 1.00 68.75 87 LYS A O 1
ATOM 649 N N . ARG A 1 88 ? 1.320 2.351 -22.507 1.00 73.25 88 ARG A N 1
ATOM 650 C CA . ARG A 1 88 ? 2.422 3.191 -23.011 1.00 73.25 88 ARG A CA 1
ATOM 651 C C . ARG A 1 88 ? 2.487 3.054 -24.537 1.00 73.25 88 ARG A C 1
ATOM 653 O O . ARG A 1 88 ? 2.658 1.945 -25.038 1.00 73.25 88 ARG A O 1
ATOM 660 N N . ARG A 1 89 ? 2.320 4.160 -25.275 1.00 70.00 89 ARG A N 1
ATOM 661 C CA . ARG A 1 89 ? 2.381 4.165 -26.747 1.00 70.00 89 ARG A CA 1
ATOM 662 C C . ARG A 1 89 ? 3.839 4.160 -27.234 1.00 70.00 89 ARG A C 1
ATOM 664 O O . ARG A 1 89 ? 4.653 4.923 -26.728 1.00 70.00 89 ARG A O 1
ATOM 671 N N . ASN A 1 90 ? 4.135 3.284 -28.194 1.00 61.12 90 ASN A N 1
ATOM 672 C CA . ASN A 1 90 ? 5.259 3.342 -29.142 1.00 61.12 90 ASN A CA 1
ATOM 673 C C . ASN A 1 90 ? 6.666 3.623 -28.569 1.00 61.12 90 ASN A C 1
ATOM 675 O O . ASN A 1 90 ? 7.357 4.520 -29.040 1.00 61.12 90 ASN A O 1
ATOM 679 N N . VAL A 1 91 ? 7.138 2.812 -27.617 1.00 78.56 91 VAL A N 1
ATOM 680 C CA . VAL A 1 91 ? 8.571 2.768 -27.261 1.00 78.56 91 VAL A CA 1
ATOM 681 C C . VAL A 1 91 ? 9.163 1.466 -27.794 1.00 78.56 91 VAL A C 1
ATOM 683 O O . VAL A 1 91 ? 8.586 0.403 -27.570 1.00 78.56 91 VAL A O 1
ATOM 686 N N . LYS A 1 92 ? 10.299 1.529 -28.503 1.00 84.00 92 LYS A N 1
ATOM 687 C CA . LYS A 1 92 ? 11.067 0.333 -28.891 1.00 84.00 92 LYS A CA 1
ATOM 688 C C . LYS A 1 92 ? 11.496 -0.391 -27.608 1.00 84.00 92 LYS A C 1
ATOM 690 O O . LYS A 1 92 ? 12.236 0.168 -26.805 1.00 84.00 92 LYS A O 1
ATOM 695 N N . ILE A 1 93 ? 10.984 -1.600 -27.386 1.00 85.75 93 ILE A N 1
ATOM 696 C CA . ILE A 1 93 ? 11.247 -2.384 -26.173 1.00 85.75 93 ILE A CA 1
ATOM 697 C C . ILE A 1 93 ? 12.416 -3.325 -26.449 1.00 85.75 93 ILE A C 1
ATOM 699 O O . ILE A 1 93 ? 12.407 -4.035 -27.455 1.00 85.75 93 ILE A O 1
ATOM 703 N N . SER A 1 94 ? 13.406 -3.340 -25.558 1.00 87.81 94 SER A N 1
ATOM 704 C CA . SER A 1 94 ? 14.499 -4.307 -25.638 1.00 87.81 94 SER A CA 1
ATOM 705 C C . SER A 1 94 ? 13.988 -5.735 -25.404 1.00 87.81 94 SER A C 1
ATOM 707 O O . SER A 1 94 ? 13.134 -5.961 -24.544 1.00 87.81 94 SER A O 1
ATOM 709 N N . LYS A 1 95 ? 14.515 -6.692 -26.176 1.00 92.50 95 LYS A N 1
ATOM 710 C CA . LYS A 1 95 ? 14.267 -8.138 -26.021 1.00 92.50 95 LYS A CA 1
ATOM 711 C C . LYS A 1 95 ? 15.354 -8.842 -25.203 1.00 92.50 95 LYS A C 1
ATOM 713 O O . LYS A 1 95 ? 15.291 -10.053 -25.029 1.00 92.50 95 LYS A O 1
ATOM 718 N N . ASP A 1 96 ? 16.343 -8.090 -24.732 1.00 96.69 96 ASP A N 1
ATOM 719 C CA . ASP A 1 96 ? 17.403 -8.605 -23.876 1.00 96.69 96 ASP A CA 1
ATOM 720 C C . ASP A 1 96 ? 16.814 -9.238 -22.589 1.00 96.69 96 ASP A C 1
ATOM 722 O O . ASP A 1 96 ? 15.956 -8.608 -21.951 1.00 96.69 96 ASP A O 1
ATOM 726 N N . PRO A 1 97 ? 17.241 -10.455 -22.187 1.00 95.19 97 PRO A N 1
ATOM 727 C CA . PRO A 1 97 ? 16.705 -11.145 -21.014 1.00 95.19 97 PRO A CA 1
ATOM 728 C C . PRO A 1 97 ? 16.749 -10.317 -19.723 1.00 95.19 97 PRO A C 1
ATOM 730 O O . PRO A 1 97 ? 15.787 -10.337 -18.950 1.00 95.19 97 PRO A O 1
ATOM 733 N N . GLN A 1 98 ? 17.817 -9.542 -19.497 1.00 96.69 98 GLN A N 1
ATOM 734 C CA . GLN A 1 98 ? 17.941 -8.689 -18.312 1.00 96.69 98 GLN A CA 1
ATOM 735 C C . GLN A 1 98 ? 16.924 -7.539 -18.356 1.00 96.69 98 GLN A C 1
ATOM 737 O O . GLN A 1 98 ? 16.265 -7.247 -17.352 1.00 96.69 98 GLN A O 1
ATOM 742 N N . SER A 1 99 ? 16.732 -6.919 -19.523 1.00 95.31 99 SER A N 1
ATOM 743 C CA . SER A 1 99 ? 15.711 -5.884 -19.722 1.00 95.31 99 SER A CA 1
ATOM 744 C C . SER A 1 99 ? 14.288 -6.402 -19.480 1.00 95.31 99 SER A C 1
ATOM 746 O O . SER A 1 99 ? 13.497 -5.750 -18.787 1.00 95.31 99 SER A O 1
ATOM 748 N N . VAL A 1 100 ? 13.969 -7.598 -19.987 1.00 95.00 100 VAL A N 1
ATOM 749 C CA . VAL A 1 100 ? 12.669 -8.256 -19.778 1.00 95.00 100 VAL A CA 1
ATOM 750 C C . VAL A 1 100 ? 12.444 -8.558 -18.295 1.00 95.00 100 VAL A C 1
ATOM 752 O O . VAL A 1 100 ? 11.404 -8.189 -17.745 1.00 95.00 100 VAL A O 1
ATOM 755 N N . ALA A 1 101 ? 13.429 -9.150 -17.614 1.00 96.38 101 ALA A N 1
ATOM 756 C CA . ALA A 1 101 ? 13.337 -9.456 -16.188 1.00 96.38 101 ALA A CA 1
ATOM 757 C C . ALA A 1 101 ? 13.107 -8.192 -15.338 1.00 96.38 101 ALA A C 1
ATOM 759 O O . ALA A 1 101 ? 12.214 -8.153 -14.484 1.00 96.38 101 ALA A O 1
ATOM 760 N N . ALA A 1 102 ? 13.858 -7.119 -15.608 1.00 96.31 102 ALA A N 1
ATOM 761 C CA . ALA A 1 102 ? 13.703 -5.843 -14.917 1.00 96.31 102 ALA A CA 1
ATOM 762 C C . ALA A 1 102 ? 12.326 -5.207 -15.171 1.00 96.31 102 ALA A C 1
ATOM 764 O O . ALA A 1 102 ? 11.713 -4.663 -14.246 1.00 96.31 102 ALA A O 1
ATOM 765 N N . ARG A 1 103 ? 11.812 -5.290 -16.406 1.00 94.25 103 ARG A N 1
ATOM 766 C CA . ARG A 1 103 ? 10.469 -4.811 -16.755 1.00 94.25 103 ARG A CA 1
ATOM 767 C C . ARG A 1 103 ? 9.391 -5.569 -15.985 1.00 94.25 103 ARG A C 1
ATOM 769 O O . ARG A 1 103 ? 8.565 -4.919 -15.350 1.00 94.25 103 ARG A O 1
ATOM 776 N N . ASN A 1 104 ? 9.444 -6.899 -15.977 1.00 94.00 104 ASN A N 1
ATOM 777 C CA . ASN A 1 104 ? 8.484 -7.732 -15.250 1.00 94.00 104 ASN A CA 1
ATOM 778 C C . ASN A 1 104 ? 8.521 -7.429 -13.743 1.00 94.00 104 ASN A C 1
ATOM 780 O O . ASN A 1 104 ? 7.479 -7.327 -13.097 1.00 94.00 104 ASN A O 1
ATOM 784 N N . ARG A 1 105 ? 9.713 -7.194 -13.171 1.00 97.31 105 ARG A N 1
ATOM 785 C CA . ARG A 1 105 ? 9.850 -6.742 -11.775 1.00 97.31 105 ARG A CA 1
ATOM 786 C C . ARG A 1 105 ? 9.141 -5.407 -11.540 1.00 97.31 105 ARG A C 1
ATOM 788 O O . ARG A 1 105 ? 8.396 -5.281 -10.572 1.00 97.31 105 ARG A O 1
ATOM 795 N N . ARG A 1 106 ? 9.366 -4.411 -12.404 1.00 95.81 106 ARG A N 1
ATOM 796 C CA . ARG A 1 106 ? 8.722 -3.088 -12.300 1.00 95.81 106 ARG A CA 1
ATOM 797 C C . ARG A 1 106 ? 7.204 -3.187 -12.433 1.00 95.81 106 ARG A C 1
ATOM 799 O O . ARG A 1 106 ? 6.501 -2.545 -11.664 1.00 95.81 106 ARG A O 1
ATOM 806 N N . GLU A 1 107 ? 6.710 -4.014 -13.348 1.00 93.69 107 GLU A N 1
ATOM 807 C CA . GLU A 1 107 ? 5.278 -4.229 -13.564 1.00 93.69 107 GLU A CA 1
ATOM 808 C C . GLU A 1 107 ? 4.586 -4.798 -12.321 1.00 93.69 107 GLU A C 1
ATOM 810 O O . GLU A 1 107 ? 3.614 -4.203 -11.855 1.00 93.69 107 GLU A O 1
ATOM 815 N N . ARG A 1 108 ? 5.157 -5.847 -11.711 1.00 94.38 108 ARG A N 1
ATOM 816 C CA . ARG A 1 108 ? 4.665 -6.428 -10.446 1.00 94.38 108 ARG A CA 1
ATOM 817 C C . ARG A 1 108 ? 4.662 -5.420 -9.296 1.00 94.38 108 ARG A C 1
ATOM 819 O O . ARG A 1 108 ? 3.759 -5.423 -8.464 1.00 94.38 108 ARG A O 1
ATOM 826 N N . ILE A 1 109 ? 5.672 -4.549 -9.223 1.00 95.50 109 ILE A N 1
ATOM 827 C CA . ILE A 1 109 ? 5.711 -3.476 -8.217 1.00 95.50 109 ILE A CA 1
ATOM 828 C C . ILE A 1 109 ? 4.585 -2.473 -8.484 1.00 95.50 109 ILE A C 1
ATOM 830 O O . ILE A 1 109 ? 3.812 -2.167 -7.582 1.00 95.50 109 ILE A O 1
ATOM 834 N N . SER A 1 110 ? 4.458 -1.983 -9.719 1.00 93.81 110 SER A N 1
ATOM 835 C CA . SER A 1 110 ? 3.424 -1.009 -10.079 1.00 93.81 110 SER A CA 1
ATOM 836 C C . SER A 1 110 ? 2.010 -1.552 -9.877 1.00 93.81 110 SER A C 1
ATOM 838 O O . SER A 1 110 ? 1.125 -0.801 -9.485 1.00 93.81 110 SER A O 1
ATOM 840 N N . GLU A 1 111 ? 1.784 -2.837 -10.126 1.00 92.94 111 GLU A N 1
ATOM 841 C CA . GLU A 1 111 ? 0.519 -3.512 -9.834 1.00 92.94 111 GLU A CA 1
ATOM 842 C C . GLU A 1 111 ? 0.168 -3.435 -8.347 1.00 92.94 111 GLU A C 1
ATOM 844 O O . GLU A 1 111 ? -0.895 -2.927 -7.992 1.00 92.94 111 GLU A O 1
ATOM 849 N N . ARG A 1 112 ? 1.094 -3.840 -7.471 1.00 94.12 112 ARG A N 1
ATOM 850 C CA . ARG A 1 112 ? 0.896 -3.778 -6.016 1.00 94.12 112 ARG A CA 1
ATOM 851 C C . ARG A 1 112 ? 0.638 -2.356 -5.524 1.00 94.12 112 ARG A C 1
ATOM 853 O O . ARG A 1 112 ? -0.226 -2.160 -4.676 1.00 94.12 112 ARG A O 1
ATOM 860 N N . ILE A 1 113 ? 1.335 -1.367 -6.085 1.00 94.88 113 ILE A N 1
ATOM 861 C CA . ILE A 1 113 ? 1.103 0.051 -5.777 1.00 94.88 113 ILE A CA 1
ATOM 862 C C . ILE A 1 113 ? -0.316 0.479 -6.170 1.00 94.88 113 ILE A C 1
ATOM 864 O O . ILE A 1 113 ? -1.003 1.101 -5.367 1.00 94.88 113 ILE A O 1
ATOM 868 N N . ARG A 1 114 ? -0.795 0.113 -7.364 1.00 91.81 114 ARG A N 1
ATOM 869 C CA . ARG A 1 114 ? -2.157 0.449 -7.811 1.00 91.81 114 ARG A CA 1
ATOM 870 C C . ARG A 1 114 ? -3.241 -0.241 -6.976 1.00 91.81 114 ARG A C 1
ATOM 872 O O . ARG A 1 114 ? -4.281 0.358 -6.720 1.00 91.81 114 ARG A O 1
ATOM 879 N N . ILE A 1 115 ? -3.010 -1.482 -6.545 1.00 92.75 115 ILE A N 1
ATOM 880 C CA . ILE A 1 115 ? -3.913 -2.176 -5.614 1.00 92.75 115 ILE A CA 1
ATOM 881 C C . ILE A 1 115 ? -3.959 -1.414 -4.286 1.00 92.75 115 ILE A C 1
ATOM 883 O O . ILE A 1 115 ? -5.040 -1.084 -3.804 1.00 92.75 115 ILE A O 1
ATOM 887 N N . LEU A 1 116 ? -2.799 -1.054 -3.734 1.00 93.81 116 LEU A N 1
ATOM 888 C CA . LEU A 1 116 ? -2.723 -0.291 -2.491 1.00 93.81 116 LEU A CA 1
ATOM 889 C C . LEU A 1 116 ? -3.450 1.060 -2.588 1.00 93.81 116 LEU A C 1
ATOM 891 O O . LEU A 1 116 ? -4.174 1.420 -1.666 1.00 93.81 116 LEU A O 1
ATOM 895 N N . GLN A 1 117 ? -3.344 1.762 -3.720 1.00 93.12 117 GLN A N 1
ATOM 896 C CA . GLN A 1 117 ? -4.051 3.028 -3.962 1.00 93.12 117 GLN A CA 1
ATOM 897 C C . GLN A 1 117 ? -5.580 2.918 -3.875 1.00 93.12 117 GLN A C 1
ATOM 899 O O . GLN A 1 117 ? -6.236 3.923 -3.595 1.00 93.12 117 GLN A O 1
ATOM 904 N N . ARG A 1 118 ? -6.143 1.731 -4.140 1.00 90.56 118 ARG A N 1
ATOM 905 C CA . ARG A 1 118 ? -7.586 1.444 -4.056 1.00 90.56 118 ARG A CA 1
ATOM 906 C C . ARG A 1 118 ? -8.019 0.978 -2.669 1.00 90.56 118 ARG A C 1
ATOM 908 O O . ARG A 1 118 ? -9.165 1.189 -2.298 1.00 90.56 118 ARG A O 1
ATOM 915 N N . LEU A 1 119 ? -7.114 0.336 -1.933 1.00 91.31 119 LEU A N 1
ATOM 916 C CA . LEU A 1 119 ? -7.360 -0.177 -0.583 1.00 91.31 119 LEU A CA 1
ATOM 917 C C . LEU A 1 119 ? -7.195 0.896 0.494 1.00 91.31 119 LEU A C 1
ATOM 919 O O . LEU A 1 119 ? -7.894 0.883 1.504 1.00 91.31 119 LEU A O 1
ATOM 923 N N . GLY A 1 120 ? -6.214 1.777 0.314 1.00 90.38 120 GLY A N 1
ATOM 924 C CA . GLY A 1 120 ? -5.829 2.756 1.316 1.00 90.38 120 GLY A CA 1
ATOM 925 C C . GLY A 1 120 ? -6.704 4.015 1.283 1.00 90.38 120 GLY A C 1
ATOM 926 O O . GLY A 1 120 ? -7.009 4.525 0.199 1.00 90.38 120 GLY A O 1
ATOM 927 N N . PRO A 1 121 ? -7.051 4.588 2.448 1.00 91.88 121 PRO A N 1
ATOM 928 C CA . PRO A 1 121 ? -7.667 5.907 2.519 1.00 91.88 121 PRO A CA 1
ATOM 929 C C . PRO A 1 121 ? -6.744 6.951 1.877 1.00 91.88 121 PRO A C 1
ATOM 931 O O . PRO A 1 121 ? -5.579 7.069 2.240 1.00 91.88 121 PRO A O 1
ATOM 934 N N . GLY A 1 122 ? -7.257 7.701 0.899 1.00 87.69 122 GLY A N 1
ATOM 935 C CA . GLY A 1 122 ? -6.488 8.750 0.218 1.00 87.69 122 GLY A CA 1
ATOM 936 C C . GLY A 1 122 ? -5.435 8.260 -0.786 1.00 87.69 122 GLY A C 1
ATOM 937 O O . GLY A 1 122 ? -4.766 9.097 -1.386 1.00 87.69 122 GLY A O 1
ATOM 938 N N . GLY A 1 123 ? -5.320 6.952 -1.053 1.00 90.06 123 GLY A N 1
ATOM 939 C CA . GLY A 1 123 ? -4.181 6.368 -1.775 1.00 90.06 123 GLY A CA 1
ATOM 940 C C . GLY A 1 123 ? -3.837 7.003 -3.132 1.00 90.06 123 GLY A C 1
ATOM 941 O O . GLY A 1 123 ? -2.677 7.290 -3.399 1.00 90.06 123 GLY A O 1
ATOM 942 N N . THR A 1 124 ? -4.823 7.301 -3.986 1.00 90.25 124 THR A N 1
ATOM 943 C CA . THR A 1 124 ? -4.560 7.915 -5.313 1.00 90.25 124 THR A CA 1
ATOM 944 C C . THR A 1 124 ? -4.128 9.390 -5.230 1.00 90.25 124 THR A C 1
ATOM 946 O O . THR A 1 124 ? -3.541 9.914 -6.173 1.00 90.25 124 THR A O 1
ATOM 949 N N . LYS A 1 125 ? -4.422 10.078 -4.118 1.00 92.81 125 LYS A N 1
ATOM 950 C CA . LYS A 1 125 ? -4.159 11.517 -3.932 1.00 92.81 125 LYS A CA 1
ATOM 951 C C . LYS A 1 125 ? -2.848 11.799 -3.191 1.00 92.81 125 LYS A C 1
ATOM 953 O O . LYS A 1 125 ? -2.513 12.960 -2.984 1.00 92.81 125 LYS A O 1
ATOM 958 N N . MET A 1 126 ? -2.144 10.755 -2.766 1.00 94.31 126 MET A N 1
ATOM 959 C CA . MET A 1 126 ? -0.956 10.844 -1.923 1.00 94.31 126 MET A CA 1
ATOM 960 C C . MET A 1 126 ? 0.287 10.404 -2.691 1.00 94.31 126 MET A C 1
ATOM 962 O O . MET A 1 126 ? 0.213 9.585 -3.610 1.00 94.31 126 MET A O 1
ATOM 966 N N . ASP A 1 127 ? 1.445 10.936 -2.304 1.00 96.25 127 ASP A N 1
ATOM 967 C CA . ASP A 1 127 ? 2.722 10.411 -2.774 1.00 96.25 127 ASP A CA 1
ATOM 968 C C . ASP A 1 127 ? 2.977 9.001 -2.208 1.00 96.25 127 ASP A C 1
ATOM 970 O O . ASP A 1 127 ? 2.304 8.534 -1.287 1.00 96.25 127 ASP A O 1
ATOM 974 N N . THR A 1 128 ? 3.955 8.291 -2.777 1.00 95.69 128 THR A N 1
ATOM 975 C CA . THR A 1 128 ? 4.182 6.881 -2.420 1.00 95.69 128 THR A CA 1
ATOM 976 C C . THR A 1 128 ? 4.659 6.715 -0.979 1.00 95.69 128 THR A C 1
ATOM 978 O O . THR A 1 128 ? 4.254 5.750 -0.340 1.00 95.69 128 THR A O 1
ATOM 981 N N . ALA A 1 129 ? 5.483 7.627 -0.457 1.00 97.06 129 ALA A N 1
ATOM 982 C CA . ALA A 1 129 ? 5.984 7.514 0.909 1.00 97.06 129 ALA A CA 1
ATOM 983 C C . ALA A 1 129 ? 4.846 7.755 1.908 1.00 97.06 129 ALA A C 1
ATOM 985 O O . ALA A 1 129 ? 4.557 6.880 2.723 1.00 97.06 129 ALA A O 1
ATOM 986 N N . SER A 1 130 ? 4.112 8.860 1.748 1.00 95.75 130 SER A N 1
ATOM 987 C CA . SER A 1 130 ? 2.968 9.169 2.611 1.00 95.75 130 SER A CA 1
ATOM 988 C C . SER A 1 130 ? 1.885 8.089 2.540 1.00 95.75 130 SER A C 1
ATOM 990 O O . SER A 1 130 ? 1.320 7.715 3.564 1.00 95.75 130 SER A O 1
ATOM 992 N N . MET A 1 131 ? 1.596 7.537 1.352 1.00 96.56 131 MET A N 1
ATOM 993 C CA . MET A 1 131 ? 0.625 6.443 1.204 1.00 96.56 131 MET A CA 1
ATOM 994 C C . MET A 1 131 ? 1.049 5.191 1.983 1.00 96.56 131 MET A C 1
ATOM 996 O O . MET A 1 131 ? 0.201 4.521 2.574 1.00 96.56 131 MET A O 1
ATOM 1000 N N . LEU A 1 132 ? 2.342 4.858 1.982 1.00 96.81 132 LEU A N 1
ATOM 1001 C CA . LEU A 1 132 ? 2.859 3.713 2.730 1.00 96.81 132 LEU A CA 1
ATOM 1002 C C . LEU A 1 132 ? 2.773 3.950 4.243 1.00 96.81 132 LEU A C 1
ATOM 1004 O O . LEU A 1 132 ? 2.345 3.049 4.967 1.00 96.81 132 LEU A O 1
ATOM 1008 N N . ASP A 1 133 ? 3.084 5.158 4.713 1.00 95.88 133 ASP A N 1
ATOM 1009 C CA . ASP A 1 133 ? 2.938 5.519 6.126 1.00 95.88 133 ASP A CA 1
ATOM 1010 C C . ASP A 1 133 ? 1.473 5.454 6.580 1.00 95.88 133 ASP A C 1
ATOM 1012 O O . ASP A 1 133 ? 1.162 4.878 7.627 1.00 95.88 133 ASP A O 1
ATOM 1016 N N . GLU A 1 134 ? 0.534 5.975 5.786 1.00 95.56 134 GLU A N 1
ATOM 1017 C CA . GLU A 1 134 ? -0.896 5.865 6.092 1.00 95.56 134 GLU A CA 1
ATOM 1018 C C . GLU A 1 134 ? -1.399 4.422 6.035 1.00 95.56 134 GLU A C 1
ATOM 1020 O O . GLU A 1 134 ? -2.211 4.033 6.874 1.00 95.56 134 GLU A O 1
ATOM 1025 N N . ALA A 1 135 ? -0.887 3.588 5.126 1.00 96.62 135 ALA A N 1
ATOM 1026 C CA . ALA A 1 135 ? -1.244 2.172 5.077 1.00 96.62 135 ALA A CA 1
ATOM 1027 C C . ALA A 1 135 ? -0.877 1.444 6.381 1.00 96.62 135 ALA A C 1
ATOM 1029 O O . ALA A 1 135 ? -1.668 0.645 6.888 1.00 96.62 135 ALA A O 1
ATOM 1030 N N . ILE A 1 136 ? 0.280 1.759 6.975 1.00 96.75 136 ILE A N 1
ATOM 1031 C CA . ILE A 1 136 ? 0.683 1.210 8.279 1.00 96.75 136 ILE A CA 1
ATOM 1032 C C . ILE A 1 136 ? -0.321 1.616 9.364 1.00 96.75 136 ILE A C 1
ATOM 1034 O O . ILE A 1 136 ? -0.754 0.776 10.160 1.00 96.75 136 ILE A O 1
ATOM 1038 N N . HIS A 1 137 ? -0.709 2.891 9.405 1.00 96.12 137 HIS A N 1
ATOM 1039 C CA . HIS A 1 137 ? -1.686 3.388 10.374 1.00 96.12 137 HIS A CA 1
ATOM 1040 C C . HIS A 1 137 ? -3.072 2.776 10.164 1.00 96.12 137 HIS A C 1
ATOM 1042 O O . HIS A 1 137 ? -3.720 2.391 11.139 1.00 96.12 137 HIS A O 1
ATOM 1048 N N . TYR A 1 138 ? -3.498 2.613 8.913 1.00 96.56 138 TYR A N 1
ATOM 1049 C CA . TYR A 1 138 ? -4.791 2.030 8.589 1.00 96.56 138 TYR A CA 1
ATOM 1050 C C . TYR A 1 138 ? -4.862 0.552 8.982 1.00 96.56 138 TYR A C 1
ATOM 1052 O O . TYR A 1 138 ? -5.831 0.131 9.607 1.00 96.56 138 TYR A O 1
ATOM 1060 N N . VAL A 1 139 ? -3.801 -0.230 8.748 1.00 97.00 139 VAL A N 1
ATOM 1061 C CA . VAL A 1 139 ? -3.729 -1.626 9.215 1.00 97.00 139 VAL A CA 1
ATOM 1062 C C . VAL A 1 139 ? -3.776 -1.710 10.744 1.00 97.00 139 VAL A C 1
ATOM 1064 O O . VAL A 1 139 ? -4.452 -2.586 11.285 1.00 97.00 139 VAL A O 1
ATOM 1067 N N . LYS A 1 140 ? -3.093 -0.808 11.464 1.00 96.88 140 LYS A N 1
ATOM 1068 C CA . LYS A 1 140 ? -3.180 -0.744 12.936 1.00 96.88 140 LYS A CA 1
ATOM 1069 C C . LYS A 1 140 ? -4.610 -0.452 13.392 1.00 96.88 140 LYS A C 1
ATOM 1071 O O . LYS A 1 140 ? -5.111 -1.143 14.274 1.00 96.88 140 LYS A O 1
ATOM 1076 N N . PHE A 1 141 ? -5.266 0.519 12.763 1.00 95.75 141 PHE A N 1
ATOM 1077 C CA . PHE A 1 141 ? -6.665 0.840 13.021 1.00 95.75 141 PHE A CA 1
ATOM 1078 C C . PHE A 1 141 ? -7.577 -0.372 12.783 1.00 95.75 141 PHE A C 1
ATOM 1080 O O . PHE A 1 141 ? -8.328 -0.743 13.679 1.00 95.75 141 PHE A O 1
ATOM 1087 N N . LEU A 1 142 ? -7.460 -1.049 11.636 1.00 95.75 142 LEU A N 1
ATOM 1088 C CA . LEU A 1 142 ? -8.277 -2.226 11.315 1.00 95.75 142 LEU A CA 1
ATOM 1089 C C . LEU A 1 142 ? -8.096 -3.352 12.340 1.00 95.75 142 LEU A C 1
ATOM 1091 O O . LEU A 1 142 ? -9.079 -3.937 12.782 1.00 95.75 142 LEU A O 1
ATOM 1095 N N . LYS A 1 143 ? -6.860 -3.619 12.781 1.00 96.69 143 LYS A N 1
ATOM 1096 C CA . LYS A 1 143 ? -6.590 -4.611 13.836 1.00 96.69 143 LYS A CA 1
ATOM 1097 C C . LYS A 1 143 ? -7.294 -4.264 15.146 1.00 96.69 143 LYS A C 1
ATOM 1099 O O . LYS A 1 143 ? -7.886 -5.143 15.763 1.00 96.69 143 LYS A O 1
ATOM 1104 N N . ILE A 1 144 ? -7.245 -2.998 15.560 1.00 95.50 144 ILE A N 1
ATOM 1105 C CA . ILE A 1 144 ? -7.921 -2.532 16.778 1.00 95.50 144 ILE A CA 1
ATOM 1106 C C . ILE A 1 144 ? -9.440 -2.682 16.639 1.00 95.50 144 ILE A C 1
ATOM 1108 O O . ILE A 1 144 ? -10.085 -3.159 17.571 1.00 95.50 144 ILE A O 1
ATOM 1112 N N . GLN A 1 145 ? -10.002 -2.333 15.477 1.00 94.31 145 GLN A N 1
ATOM 1113 C CA . GLN A 1 145 ? -11.434 -2.476 15.208 1.00 94.31 145 GLN A CA 1
ATOM 1114 C C . GLN A 1 145 ? -11.889 -3.939 15.232 1.00 94.31 145 GLN A C 1
ATOM 1116 O O . GLN A 1 145 ? -12.932 -4.242 15.797 1.00 94.31 145 GLN A O 1
ATOM 1121 N N . VAL A 1 146 ? -11.110 -4.864 14.670 1.00 94.50 146 VAL A N 1
ATOM 1122 C CA . VAL A 1 146 ? -11.435 -6.299 14.733 1.00 94.50 146 VAL A CA 1
ATOM 1123 C C . VAL A 1 146 ? -11.370 -6.806 16.175 1.00 94.50 146 VAL A C 1
ATOM 1125 O O . VAL A 1 146 ? -12.324 -7.418 16.644 1.00 94.50 146 VAL A O 1
ATOM 1128 N N . GLN A 1 147 ? -10.316 -6.469 16.924 1.00 94.88 147 GLN A N 1
ATOM 1129 C CA . GLN A 1 147 ? -10.190 -6.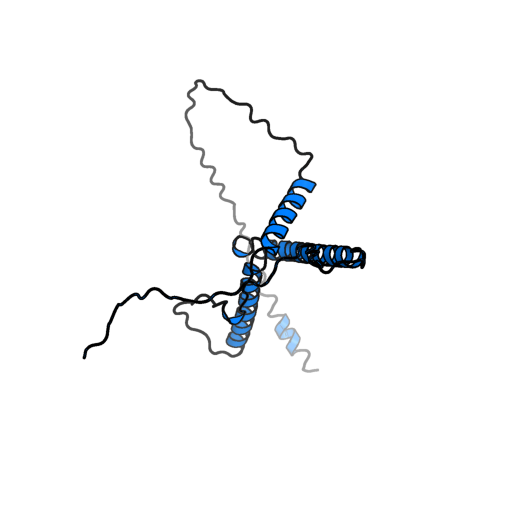872 18.331 1.00 94.88 147 GLN A CA 1
ATOM 1130 C C . GLN A 1 147 ? -11.309 -6.310 19.218 1.00 94.88 147 GLN A C 1
ATOM 1132 O O . GLN A 1 147 ? -11.758 -6.977 20.151 1.00 94.88 147 GLN A O 1
ATOM 1137 N N . SER A 1 148 ? -11.749 -5.071 18.978 1.00 91.31 148 SER A N 1
ATOM 1138 C CA . SER A 1 148 ? -12.856 -4.481 19.735 1.00 91.31 148 SER A CA 1
ATOM 1139 C C . SER A 1 148 ? -14.179 -5.179 19.422 1.00 91.31 148 SER A C 1
ATOM 1141 O O . SER A 1 148 ? -14.940 -5.461 20.348 1.00 91.31 148 SER A O 1
ATOM 1143 N N . LEU A 1 149 ? -14.416 -5.538 18.156 1.00 91.38 149 LEU A N 1
ATOM 1144 C CA . LEU A 1 149 ? -15.583 -6.315 17.738 1.00 91.38 149 LEU A CA 1
ATOM 1145 C C . LEU A 1 149 ? -15.576 -7.734 18.317 1.00 91.38 149 LEU A C 1
ATOM 1147 O O . LEU A 1 149 ? -16.611 -8.191 18.796 1.00 91.38 149 LEU A O 1
ATOM 1151 N N . GLU A 1 150 ? -14.428 -8.411 18.344 1.00 92.12 150 GLU A N 1
ATOM 1152 C CA . GLU A 1 150 ? -14.279 -9.734 18.964 1.00 92.12 150 GLU A CA 1
ATOM 1153 C C . GLU A 1 150 ? -14.593 -9.687 20.464 1.00 92.12 150 GLU A C 1
ATOM 1155 O O . GLU A 1 150 ? -15.404 -10.469 20.958 1.00 92.12 150 GLU A O 1
ATOM 1160 N N . ARG A 1 151 ? -14.030 -8.716 21.196 1.00 90.94 151 ARG A N 1
ATOM 1161 C CA . ARG A 1 151 ? -14.331 -8.521 22.626 1.00 90.94 151 ARG A CA 1
ATOM 1162 C C . ARG A 1 151 ? -15.802 -8.189 22.864 1.00 90.94 151 ARG A C 1
ATOM 1164 O O . ARG A 1 151 ? -16.389 -8.704 23.808 1.00 90.94 151 ARG A O 1
ATOM 1171 N N . ALA A 1 152 ? -16.407 -7.354 22.020 1.00 87.81 152 ALA A N 1
ATOM 1172 C CA . ALA A 1 152 ? -17.831 -7.034 22.109 1.00 87.81 152 ALA A CA 1
ATOM 1173 C C . ALA A 1 152 ? -18.721 -8.253 21.814 1.00 87.81 152 ALA A C 1
ATOM 1175 O O . ALA A 1 152 ? -19.781 -8.397 22.417 1.00 87.81 152 ALA A O 1
ATOM 1176 N N . ALA A 1 153 ? -18.290 -9.147 20.921 1.00 83.12 153 ALA A N 1
ATOM 1177 C CA . ALA A 1 153 ? -18.990 -10.394 20.641 1.00 83.12 153 ALA A CA 1
ATOM 1178 C C . ALA A 1 153 ? -18.884 -11.400 21.800 1.00 83.12 153 ALA A C 1
ATOM 1180 O O . ALA A 1 153 ? -19.873 -12.065 22.089 1.00 83.12 153 ALA A O 1
ATOM 1181 N N . ILE A 1 154 ? -17.733 -11.473 22.481 1.00 80.06 154 ILE A N 1
ATOM 1182 C CA . ILE A 1 154 ? -17.503 -12.342 23.652 1.00 80.06 154 ILE A CA 1
ATOM 1183 C C . ILE A 1 154 ? -18.236 -11.817 24.897 1.00 80.06 154 ILE A C 1
ATOM 1185 O O . ILE A 1 154 ? -18.798 -12.594 25.660 1.00 80.06 154 ILE A O 1
ATOM 1189 N N . ASN A 1 155 ? -18.267 -10.495 25.087 1.00 66.25 155 ASN A N 1
ATOM 1190 C CA . ASN A 1 155 ? -18.985 -9.843 26.186 1.00 66.25 155 ASN A CA 1
ATOM 1191 C C . ASN A 1 155 ? -20.483 -9.668 25.906 1.00 66.25 155 ASN A C 1
ATOM 1193 O O . ASN A 1 155 ? -21.192 -9.094 26.733 1.00 66.25 155 ASN A O 1
ATOM 1197 N N . ARG A 1 156 ? -20.981 -10.138 24.754 1.00 60.50 156 ARG A N 1
ATOM 1198 C CA . ARG A 1 156 ? -22.417 -10.302 24.552 1.00 60.50 156 ARG A CA 1
ATOM 1199 C C . ARG A 1 156 ? -22.817 -11.459 25.467 1.00 60.50 156 ARG A C 1
ATOM 1201 O O . ARG A 1 156 ? -22.362 -12.573 25.211 1.00 60.50 156 ARG A O 1
ATOM 1208 N N . PRO A 1 157 ? -23.601 -11.236 26.536 1.00 55.31 157 PRO A N 1
ATOM 1209 C CA . PRO A 1 157 ? -24.058 -12.344 27.349 1.00 55.31 157 PRO A CA 1
ATOM 1210 C C . PRO A 1 157 ? -24.815 -13.282 26.413 1.00 55.31 157 PRO A C 1
ATOM 1212 O O . PRO A 1 157 ? -25.836 -12.919 25.831 1.00 55.31 157 PRO A O 1
ATOM 1215 N N . THR A 1 158 ? -24.271 -14.477 26.210 1.00 57.62 158 THR A N 1
ATOM 1216 C CA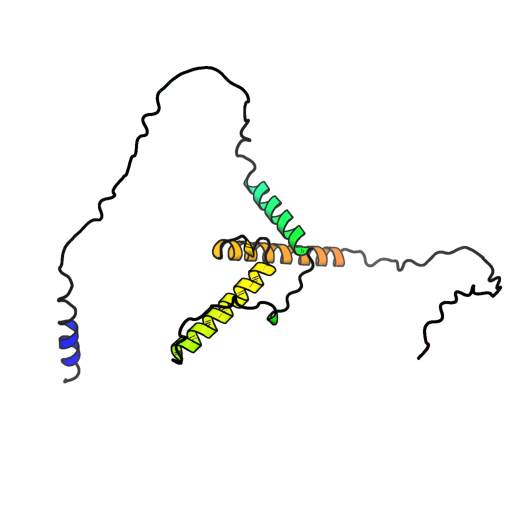 . THR A 1 158 ? -25.012 -15.623 25.705 1.00 57.62 158 THR A CA 1
ATOM 1217 C C . THR A 1 158 ? -26.136 -15.876 26.699 1.00 57.62 158 THR A C 1
ATOM 1219 O O . THR A 1 158 ? -25.961 -16.559 27.703 1.00 57.62 158 THR A O 1
ATOM 1222 N N . GLY A 1 159 ? -27.262 -15.222 26.443 1.00 55.88 159 GLY A N 1
ATOM 1223 C CA . GLY A 1 159 ? -28.453 -15.215 27.265 1.00 55.88 159 GLY A CA 1
ATOM 1224 C C . GLY A 1 159 ? -29.621 -14.675 26.449 1.00 55.88 159 GLY A C 1
ATOM 1225 O O . GLY A 1 159 ? -29.895 -13.484 26.491 1.00 55.88 159 GLY A O 1
ATOM 1226 N N . ILE A 1 160 ? -30.310 -15.602 25.773 1.00 54.03 160 ILE A N 1
ATOM 1227 C CA . ILE A 1 160 ? -31.719 -15.530 25.351 1.00 54.03 160 ILE A CA 1
ATOM 1228 C C . ILE A 1 160 ? -32.025 -14.699 24.087 1.00 54.03 160 ILE A C 1
ATOM 1230 O O . ILE A 1 160 ? -31.828 -13.490 24.044 1.00 54.03 160 ILE A O 1
ATOM 1234 N N . GLY A 1 161 ? -32.642 -15.361 23.098 1.00 46.84 161 GLY A N 1
ATOM 1235 C CA . GLY A 1 161 ? -33.647 -14.713 22.254 1.00 46.84 161 GLY A CA 1
ATOM 1236 C C . GLY A 1 161 ? -33.421 -14.779 20.748 1.00 46.84 161 GLY A C 1
ATOM 1237 O O . GLY A 1 161 ? -33.104 -13.777 20.115 1.00 46.84 161 GLY A O 1
ATOM 1238 N N . PHE A 1 162 ? -33.744 -15.922 20.141 1.00 51.28 162 PHE A N 1
ATOM 1239 C CA . PHE A 1 162 ? -34.553 -15.853 18.923 1.00 51.28 162 PHE A CA 1
ATOM 1240 C C . PHE A 1 162 ? -35.746 -14.925 19.225 1.00 51.28 162 PHE A C 1
ATOM 1242 O O . PHE A 1 162 ? -36.293 -15.042 20.326 1.00 51.28 162 PHE A O 1
ATOM 1249 N N . PRO A 1 163 ? -36.161 -14.001 18.339 1.00 50.31 163 PRO A N 1
ATOM 1250 C CA . PRO A 1 163 ? -37.446 -13.347 18.517 1.00 50.31 163 PRO A CA 1
ATOM 1251 C C . PRO A 1 163 ? -38.511 -14.431 18.349 1.00 50.31 163 PRO A C 1
ATOM 1253 O O . PRO A 1 163 ? -38.905 -14.769 17.238 1.00 50.31 163 PRO A O 1
ATOM 1256 N N . GLU A 1 164 ? -38.904 -15.039 19.461 1.00 48.47 164 GLU A N 1
ATOM 1257 C CA . GLU A 1 164 ? -40.086 -15.871 19.553 1.00 48.47 164 GLU A CA 1
ATOM 1258 C C . GLU A 1 164 ? -41.270 -14.922 19.331 1.00 48.47 164 GLU A C 1
ATOM 1260 O O . GLU A 1 164 ? -41.461 -13.990 20.121 1.00 48.47 164 GLU A O 1
ATOM 1265 N N . PRO A 1 165 ? -42.014 -15.044 18.216 1.00 59.50 165 PRO A N 1
ATOM 1266 C CA . PRO A 1 165 ? -43.182 -14.215 18.004 1.00 59.50 165 PRO A CA 1
ATOM 1267 C C . PRO A 1 165 ? -44.221 -14.621 19.050 1.00 59.50 165 PRO A C 1
ATOM 1269 O O . PRO A 1 165 ? -44.952 -15.592 18.873 1.00 59.50 165 PRO A O 1
ATOM 1272 N N . MET A 1 166 ? -44.295 -13.875 20.152 1.00 55.81 166 MET A N 1
ATOM 1273 C CA . MET A 1 166 ? -45.427 -13.937 21.071 1.00 55.81 166 MET A CA 1
ATOM 1274 C C . MET A 1 166 ? -46.652 -13.364 20.355 1.00 55.81 166 MET A C 1
ATOM 1276 O O . MET A 1 166 ? -47.007 -12.199 20.514 1.00 55.81 166 MET A O 1
ATOM 1280 N N . SER A 1 167 ? -47.287 -14.187 19.526 1.00 54.69 167 SER A N 1
ATOM 1281 C CA . SER A 1 167 ? -48.624 -13.933 19.006 1.00 54.69 167 SER A CA 1
ATOM 1282 C C . SER A 1 167 ? -49.623 -14.684 19.881 1.00 54.69 167 SER A C 1
ATOM 1284 O O . SER A 1 167 ? -50.065 -15.787 19.571 1.00 54.69 167 SER A O 1
ATOM 1286 N N . ASN A 1 168 ? -49.965 -14.069 21.015 1.00 54.12 168 ASN A N 1
ATOM 1287 C CA . ASN A 1 168 ? -51.238 -14.332 21.674 1.00 54.12 168 ASN A CA 1
ATOM 1288 C C . ASN A 1 168 ? -52.316 -13.640 20.841 1.00 54.12 168 ASN A C 1
ATOM 1290 O O . ASN A 1 168 ? -52.552 -12.442 20.979 1.00 54.12 168 ASN A O 1
ATOM 1294 N N . GLY A 1 169 ? -52.934 -14.393 19.943 1.00 51.50 169 GLY A N 1
ATOM 1295 C CA . GLY A 1 169 ? -53.979 -13.876 19.078 1.00 51.50 169 GLY A CA 1
ATOM 1296 C C . GLY A 1 169 ? -54.649 -15.001 18.323 1.00 51.50 169 GLY A C 1
ATOM 1297 O O . GLY A 1 169 ? -54.273 -15.318 17.202 1.00 51.50 169 GLY A O 1
ATOM 1298 N N . SER A 1 170 ? -55.655 -15.599 18.952 1.00 54.59 170 SER A N 1
ATOM 1299 C CA . SER A 1 170 ? -56.673 -16.400 18.290 1.00 54.59 170 SER A CA 1
ATOM 1300 C C . SER A 1 170 ? -57.228 -15.624 17.089 1.00 54.59 170 SER A C 1
ATOM 1302 O O . SER A 1 170 ? -58.017 -14.698 17.267 1.00 54.59 170 SER A O 1
ATOM 1304 N N . PHE A 1 171 ? -56.841 -15.986 15.867 1.00 54.88 171 PHE A N 1
ATOM 1305 C CA . PHE A 1 171 ? -57.585 -15.591 14.677 1.00 54.88 171 PHE A CA 1
ATOM 1306 C C . PHE A 1 171 ? -57.730 -16.789 13.744 1.00 54.88 171 PHE A C 1
ATOM 1308 O O . PHE A 1 171 ? -56.770 -17.460 13.375 1.00 54.88 171 PHE A O 1
ATOM 1315 N N . LEU A 1 172 ? -58.989 -17.084 13.456 1.00 50.84 172 LEU A N 1
ATOM 1316 C CA . LEU A 1 172 ? -59.482 -18.216 12.689 1.00 50.84 172 LEU A CA 1
ATOM 1317 C C . LEU A 1 172 ? -58.965 -18.170 11.236 1.00 50.84 172 LEU A C 1
ATOM 1319 O O . LEU A 1 172 ? -58.871 -17.078 10.670 1.00 50.84 172 LEU A O 1
ATOM 1323 N N . PRO A 1 173 ? -58.725 -19.319 10.578 1.00 54.97 173 PRO A N 1
ATOM 1324 C CA . PRO A 1 173 ? -58.480 -19.358 9.146 1.00 54.97 173 PRO A CA 1
ATOM 1325 C C . PRO A 1 173 ? -59.833 -19.390 8.427 1.00 54.97 173 PRO A C 1
ATOM 1327 O O . PRO A 1 173 ? -60.418 -20.452 8.228 1.00 54.97 173 PRO A O 1
ATOM 1330 N N . MET A 1 174 ? -60.361 -18.224 8.053 1.00 55.94 174 MET A N 1
ATOM 1331 C CA . MET A 1 174 ? -61.469 -18.160 7.097 1.00 55.94 174 MET A CA 1
ATOM 1332 C C . MET A 1 174 ? -60.889 -18.034 5.693 1.00 55.94 174 MET A C 1
ATOM 1334 O O . MET A 1 174 ? -60.358 -16.994 5.305 1.00 55.94 174 MET A O 1
ATOM 1338 N N . GLY A 1 175 ? -60.961 -19.134 4.949 1.00 50.25 175 GLY A N 1
ATOM 1339 C CA . GLY A 1 175 ? -60.741 -19.122 3.516 1.00 50.25 175 GLY A CA 1
ATOM 1340 C C . GLY A 1 175 ? -61.830 -18.328 2.800 1.00 50.25 175 GLY A C 1
ATOM 1341 O O . GLY A 1 175 ? -62.995 -18.370 3.184 1.00 50.25 175 GLY A O 1
ATOM 1342 N N . ASN A 1 176 ? -61.455 -17.656 1.713 1.00 45.12 176 ASN A N 1
ATOM 1343 C CA . ASN A 1 176 ? -62.183 -17.821 0.461 1.00 45.12 176 ASN A CA 1
ATOM 1344 C C . ASN A 1 176 ? -61.336 -17.394 -0.756 1.00 45.12 176 ASN A C 1
ATOM 1346 O O . ASN A 1 176 ? -60.489 -16.510 -0.620 1.00 45.12 176 ASN A O 1
ATOM 1350 N N . PRO A 1 177 ? -61.534 -18.032 -1.927 1.00 57.59 177 PRO A N 1
ATOM 1351 C CA . PRO A 1 177 ? -60.690 -17.878 -3.112 1.00 57.59 177 PRO A CA 1
ATOM 1352 C C . PRO A 1 177 ? -61.301 -16.974 -4.210 1.00 57.59 177 PRO A C 1
ATOM 1354 O O . PRO A 1 177 ? -62.494 -16.684 -4.178 1.00 57.59 177 PRO A O 1
ATOM 1357 N N . TYR A 1 178 ? -60.478 -16.666 -5.231 1.00 38.41 178 TYR A N 1
ATOM 1358 C CA . TYR A 1 178 ? -60.808 -16.124 -6.575 1.00 38.41 178 TYR A CA 1
ATOM 1359 C C . TYR A 1 178 ? -61.225 -14.632 -6.670 1.00 38.41 178 TYR A C 1
ATOM 1361 O O . TYR A 1 178 ? -61.864 -14.108 -5.773 1.00 38.41 178 TYR A O 1
ATOM 1369 N N . GLN A 1 179 ? -60.901 -13.843 -7.710 1.00 49.28 179 GLN A N 1
ATOM 1370 C CA . GLN A 1 179 ? -60.529 -14.084 -9.122 1.00 49.28 179 GLN A CA 1
ATOM 1371 C C . GLN A 1 179 ? -59.466 -13.056 -9.625 1.00 49.28 179 GLN A C 1
ATOM 1373 O O . GLN A 1 179 ? -59.304 -11.998 -9.015 1.00 49.28 179 GLN A O 1
ATOM 1378 N N . PRO A 1 180 ? -58.790 -13.328 -10.764 1.00 52.94 180 PRO A N 1
ATOM 1379 C CA . PRO A 1 180 ? -57.816 -12.473 -11.433 1.00 52.94 180 PRO A CA 1
ATOM 1380 C C . PRO A 1 180 ? -58.482 -11.505 -12.426 1.00 52.94 180 PRO A C 1
ATOM 1382 O O . PRO A 1 180 ? -59.452 -11.845 -13.101 1.00 52.94 180 PRO A O 1
ATOM 1385 N N . THR A 1 181 ? -57.923 -10.304 -12.575 1.00 54.59 181 THR A N 1
ATOM 1386 C CA . THR A 1 181 ? -58.304 -9.373 -13.646 1.00 54.59 181 THR A CA 1
ATOM 1387 C C . THR A 1 181 ? -57.340 -9.480 -14.820 1.00 54.59 181 THR A C 1
ATOM 1389 O O . THR A 1 181 ? -56.134 -9.270 -14.685 1.00 54.59 181 THR A O 1
ATOM 1392 N N . HIS A 1 182 ? -57.919 -9.808 -15.970 1.00 53.81 182 HIS A N 1
ATOM 1393 C CA . HIS A 1 182 ? -57.323 -9.877 -17.295 1.00 53.81 182 HIS A CA 1
ATOM 1394 C C . HIS A 1 182 ? -56.718 -8.532 -17.719 1.00 53.81 182 HIS A C 1
ATOM 1396 O O . HIS A 1 182 ? -57.390 -7.511 -17.621 1.00 53.81 182 HIS A O 1
ATOM 1402 N N . ASN A 1 183 ? -55.505 -8.548 -18.279 1.00 45.84 183 ASN A N 1
ATOM 1403 C CA . ASN A 1 183 ? -55.054 -7.512 -19.207 1.00 45.84 183 ASN A CA 1
ATOM 1404 C C . ASN A 1 183 ? -54.503 -8.179 -20.469 1.00 45.84 183 ASN A C 1
ATOM 1406 O O . ASN A 1 183 ? -53.482 -8.865 -20.452 1.00 45.84 183 ASN A O 1
ATOM 1410 N N . LEU A 1 184 ? -55.258 -7.978 -21.546 1.00 49.69 184 LEU A N 1
ATOM 1411 C CA . LEU A 1 184 ? -54.917 -8.239 -22.935 1.00 49.69 184 LEU A CA 1
ATOM 1412 C C . LEU A 1 184 ? -53.771 -7.295 -23.335 1.00 49.69 184 LEU A C 1
ATOM 1414 O O . LEU A 1 184 ? -53.927 -6.084 -23.224 1.00 49.69 184 LEU A O 1
ATOM 1418 N N . GLN A 1 185 ? -52.660 -7.826 -23.841 1.00 53.22 185 GLN A N 1
ATOM 1419 C CA . GLN A 1 185 ? -51.967 -7.192 -24.964 1.00 53.22 185 GLN A CA 1
ATOM 1420 C C . GLN A 1 185 ? -51.245 -8.276 -25.762 1.00 53.22 185 GLN A C 1
ATOM 1422 O O . GLN A 1 185 ? -50.087 -8.628 -25.544 1.00 53.22 185 GLN A O 1
ATOM 1427 N N . GLU A 1 186 ? -52.037 -8.833 -26.661 1.00 49.06 186 GLU A N 1
ATOM 1428 C CA . GLU A 1 186 ? -51.677 -9.638 -27.811 1.00 49.06 186 GLU A CA 1
ATOM 1429 C C . GLU A 1 186 ? -50.605 -8.916 -28.646 1.00 49.06 186 GLU A C 1
ATOM 1431 O O . GLU A 1 186 ? -50.831 -7.839 -29.192 1.00 49.06 186 GLU A O 1
ATOM 1436 N N . PHE A 1 187 ? -49.407 -9.498 -28.698 1.00 53.16 187 PHE A N 1
ATOM 1437 C CA . PHE A 1 187 ? -48.414 -9.244 -29.736 1.00 53.16 187 PHE A CA 1
ATOM 1438 C C . PHE A 1 187 ? -47.858 -10.595 -30.157 1.00 53.16 187 PHE A C 1
ATOM 1440 O O . PHE A 1 187 ? -47.036 -11.174 -29.443 1.00 53.16 187 PHE A O 1
ATOM 1447 N N . ARG A 1 188 ? -48.329 -11.081 -31.305 1.00 44.25 188 ARG A N 1
ATOM 1448 C CA . ARG A 1 188 ? -47.599 -11.924 -32.256 1.00 44.25 188 ARG A CA 1
ATOM 1449 C C . ARG A 1 188 ? -48.516 -12.182 -33.443 1.00 44.25 188 ARG A C 1
ATOM 1451 O O . ARG A 1 188 ? -49.363 -13.057 -33.373 1.00 44.25 188 ARG A O 1
ATOM 1458 N N . ASP A 1 189 ? -48.281 -11.436 -34.510 1.00 56.16 189 ASP A N 1
ATOM 1459 C CA . ASP A 1 189 ? -48.512 -11.929 -35.858 1.00 56.16 189 ASP A CA 1
ATOM 1460 C C . ASP A 1 189 ? -47.218 -11.780 -36.663 1.00 56.16 189 ASP A C 1
ATOM 1462 O O . ASP A 1 189 ? -46.395 -10.902 -36.384 1.00 56.16 189 ASP A O 1
ATOM 1466 N N . ALA A 1 190 ? -47.092 -12.761 -37.555 1.00 46.12 190 ALA A N 1
ATOM 1467 C CA . ALA A 1 190 ? -46.167 -13.032 -38.656 1.00 46.12 190 ALA A CA 1
ATOM 1468 C C . ALA A 1 190 ? -45.213 -11.922 -39.132 1.00 46.12 190 ALA A C 1
ATOM 1470 O O . ALA A 1 190 ? -45.672 -10.803 -39.448 1.00 46.12 190 ALA A O 1
#

Sequence (190 aa):
MEVEQLKSATEDQMEMLADHASSSPTSNSINATPHFVENPTVGSPGASAYPTSSGKKNSVAAMREMIFRMAAMQPIHIDPESVKPPKRRNVKISKDPQSVAARNRRERISERIRILQRLGPGGTKMDTASMLDEAIHYVKFLKIQVQSLERAAINRPTGIGFPEPMSNGSFLPMGNPYQPTHNLQEFRDA

InterPro domains:
  IPR011598 Myc-type, basic helix-loop-helix (bHLH) domain [PF23173] (104-146)
  IPR011598 Myc-type, basic helix-loop-helix (bHLH) domain [PS50888] (93-142)
  IPR011598 Myc-type, basic helix-loop-helix (bHLH) domain [SM00353] (99-148)
  IPR036638 Helix-loop-helix DNA-binding domain superfamily [G3DSA:4.10.280.10] (92-157)
  IPR036638 Helix-loop-helix DNA-binding domain superfamily [SSF47459] (97-152)
  IPR045843 Transcription factor IND-like [PTHR45914] (27-169)

Foldseek 3Di:
DPVVVVVVVVVVVVPPPPDDDDDDDDDPDPPDDDPDDDDDDDDDDDDPPDPDDDPPPVVVVVVLLVLLVVLVPDDADDDLVVLDDPDDPDDDQDPPPVSVVVVVVVVVVVSVLSSLLRNFRCSVVDDPVVSVVRVVVSVVSVVVVVVVVVVVVVPPPPDDDDPPPPPPDDDDDDDDDDDDDDDDDDDDDD

Secondary structure (DSSP, 8-state):
--SSHHHHHHHTTTSTT------------------PPP-----------PPPSSSHHHHHHHHHHHHHHHHHTS-----GGG-PPP---S------HHHHHHHHHHHHHHHHHHHHHHHSTTGGGS-HHHHHHHHHHHHHHHHHHHHHHHHHHHTS-----S-----------------PPP--------

Radius of gyration: 36.82 Å; Cα contacts (8 Å, |Δi|>4): 37; chains: 1; bounding box: 117×75×66 Å

pLDDT: mean 70.78, std 20.08, range [38.41, 97.31]

Mean predicted aligned error: 21.19 Å

Solvent-accessible surface area (backbone atoms only — not comparable to full-atom values): 13163 Å² total; per-residue (Å²): 134,75,76,65,62,67,52,55,68,59,53,71,66,69,68,80,77,81,82,82,77,93,78,82,85,80,82,84,79,81,79,80,77,79,89,74,82,88,78,91,83,90,80,89,83,79,88,77,80,72,81,75,92,83,60,67,72,59,52,52,52,52,51,50,50,53,51,46,55,56,50,73,71,50,89,80,86,82,58,81,85,72,64,69,74,82,86,80,79,91,69,92,74,72,84,49,68,67,55,45,53,54,48,54,54,50,49,58,50,54,44,53,51,56,52,44,30,72,73,34,78,64,22,81,83,44,56,73,67,62,36,53,55,49,44,55,53,48,53,52,50,51,53,52,54,52,54,50,50,52,50,52,60,67,70,44,73,94,69,87,75,77,87,72,82,86,72,89,65,97,71,80,90,77,83,84,82,90,86,86,85,88,80,89,79,92,82,85,79,136

Organism: Hibiscus syriacus (NCBI:txid106335)